Protein AF-A0AAV6IS16-F1 (afdb_monomer)

Organism: NCBI:txid479676

Mean predicted aligned error: 6.43 Å

Radius of gyration: 19.32 Å; Cα contacts (8 Å, |Δi|>4): 464; chains: 1; bounding box: 45×43×54 Å

Foldseek 3Di:
DEPFQPCLVLQADADPLLLVLCVLLQQNQQNLFARFGDLPLLLLLQLLQADLVVRWGQFPLGTDHQDLVLLCQARVGAQAFDAPDDDLDDDPVNLQVLCCQQQVDRDDPVQDDPQWGFLVVLCVRQSNYDDDPDDPSNNRNSSLSSVQSCCCRAQQDAQVSTIGGCSVSVCSPPSNSSSRYNSSVVLRVNVSVQSVVCNPPVDPTTTGHCLSVVVVCCLFQVVLHFAQPDQPDDPLSHHPSSSRHPPTDPPDDPRNNSVSSNVCRRPDDNVRGDPDSDRD

Solvent-accessible surface area (backbone atoms only — not comparable to full-atom values): 15394 Å² total; per-residue (Å²): 83,62,76,67,50,49,52,58,82,77,51,58,82,51,32,73,73,37,44,52,51,38,40,45,31,36,44,42,22,59,73,60,44,48,51,43,82,70,58,56,23,55,50,49,40,51,37,74,28,44,36,70,93,75,67,27,30,64,45,73,77,42,78,47,64,91,46,62,68,52,39,28,49,40,37,35,26,37,54,61,69,42,78,85,73,78,77,81,84,66,56,75,65,60,49,45,51,50,28,40,70,49,50,69,45,71,80,58,71,89,51,40,62,90,67,21,42,29,43,64,59,38,51,78,75,22,54,29,73,80,62,99,81,65,48,73,68,55,50,51,14,33,34,41,37,34,51,48,41,47,37,16,51,42,44,57,16,44,57,79,53,46,44,27,56,53,54,60,54,63,54,42,71,48,38,66,63,28,34,42,30,9,56,23,47,51,25,50,55,42,32,50,54,32,44,41,49,40,54,73,67,70,50,61,54,39,30,26,34,59,65,57,58,48,52,49,46,30,67,32,31,55,92,78,34,81,46,66,65,65,84,72,82,67,58,89,90,50,25,55,40,45,64,51,45,77,68,52,53,76,90,78,69,73,71,79,41,39,67,55,47,42,50,51,51,70,66,50,54,64,90,61,47,49,90,63,90,72,84,128

InterPro domains:
  IPR019557 Aminotransferase-like, plant mobile domain [PF10536] (26-273)
  IPR044824 Protein MAINTENANCE OF MERISTEMS-like [PTHR46033] (12-274)

Structure (mmCIF, N/CA/C/O backbone):
data_AF-A0AAV6IS16-F1
#
_entry.id   AF-A0AAV6IS16-F1
#
loop_
_atom_site.group_PDB
_atom_site.id
_atom_site.type_symbol
_atom_site.label_atom_id
_atom_site.label_alt_id
_atom_site.label_comp_id
_atom_site.label_asym_id
_atom_site.label_entity_id
_atom_site.label_seq_id
_atom_site.pdbx_PDB_ins_code
_atom_site.Cartn_x
_atom_site.Cartn_y
_atom_site.Cartn_z
_atom_site.occupancy
_atom_site.B_iso_or_equiv
_atom_site.auth_seq_id
_atom_site.auth_comp_id
_atom_site.auth_asym_id
_atom_site.auth_atom_id
_atom_site.pdbx_PDB_model_num
ATOM 1 N N . MET A 1 1 ? 15.826 8.084 -3.074 1.00 48.19 1 MET A N 1
ATOM 2 C CA . MET A 1 1 ? 14.715 8.150 -4.039 1.00 48.19 1 MET A CA 1
ATOM 3 C C . MET A 1 1 ? 13.465 7.431 -3.542 1.00 48.19 1 MET A C 1
ATOM 5 O O . MET A 1 1 ? 12.388 7.944 -3.781 1.00 48.19 1 MET A O 1
ATOM 9 N N . CYS A 1 2 ? 13.564 6.351 -2.753 1.00 45.03 2 CYS A N 1
ATOM 10 C CA . CYS A 1 2 ? 12.409 5.784 -2.044 1.00 45.03 2 CYS A CA 1
ATOM 11 C C . CYS A 1 2 ? 12.729 5.610 -0.547 1.00 45.03 2 CYS A C 1
ATOM 13 O O . CYS A 1 2 ? 13.755 5.007 -0.227 1.00 45.03 2 CYS A O 1
ATOM 15 N N . ARG A 1 3 ? 11.906 6.161 0.360 1.00 46.09 3 ARG A N 1
ATOM 16 C CA . ARG A 1 3 ? 12.030 5.939 1.819 1.00 46.09 3 ARG A CA 1
ATOM 17 C C . ARG A 1 3 ? 11.319 4.673 2.296 1.00 46.09 3 ARG A C 1
ATOM 19 O O . ARG A 1 3 ? 11.632 4.206 3.384 1.00 46.09 3 ARG A O 1
ATOM 26 N N . ASN A 1 4 ? 10.394 4.136 1.504 1.00 50.94 4 ASN A N 1
ATOM 27 C CA . ASN A 1 4 ? 9.513 3.057 1.933 1.00 50.94 4 ASN A CA 1
ATOM 28 C C . ASN A 1 4 ? 10.149 1.687 1.808 1.00 50.94 4 ASN A C 1
ATOM 30 O O . ASN A 1 4 ? 9.788 0.916 0.929 1.00 50.94 4 ASN A O 1
ATOM 34 N N . ASP A 1 5 ? 11.029 1.334 2.736 1.00 52.28 5 ASP A N 1
ATOM 35 C CA . ASP A 1 5 ? 11.156 -0.087 3.048 1.00 52.28 5 ASP A CA 1
ATOM 36 C C . ASP A 1 5 ? 9.768 -0.578 3.491 1.00 52.28 5 ASP A C 1
ATOM 38 O O . ASP A 1 5 ? 9.086 0.110 4.255 1.00 52.28 5 ASP A O 1
ATOM 42 N N . ASN A 1 6 ? 9.298 -1.704 2.945 1.00 54.16 6 ASN A N 1
ATOM 43 C CA . ASN A 1 6 ? 7.967 -2.234 3.237 1.00 54.16 6 ASN A CA 1
ATOM 44 C C . ASN A 1 6 ? 7.854 -2.435 4.761 1.00 54.16 6 ASN A C 1
ATOM 46 O O . ASN A 1 6 ? 8.413 -3.385 5.292 1.00 54.16 6 ASN A O 1
ATOM 50 N N . ASN A 1 7 ? 7.205 -1.526 5.502 1.00 56.38 7 ASN A N 1
ATOM 51 C CA . ASN A 1 7 ? 7.320 -1.441 6.970 1.00 56.38 7 ASN A CA 1
ATOM 52 C C . ASN A 1 7 ? 6.620 -2.592 7.724 1.00 56.38 7 ASN A C 1
ATOM 54 O O . ASN A 1 7 ? 6.453 -2.516 8.940 1.00 56.38 7 ASN A O 1
ATOM 58 N N . LEU A 1 8 ? 6.258 -3.679 7.034 1.00 58.91 8 LEU A N 1
ATOM 59 C CA . LEU A 1 8 ? 5.677 -4.894 7.607 1.00 58.91 8 LEU A CA 1
ATOM 60 C C . LEU A 1 8 ? 6.477 -5.435 8.798 1.00 58.91 8 LEU A C 1
ATOM 62 O O . LEU A 1 8 ? 5.874 -5.893 9.756 1.00 58.91 8 LEU A O 1
ATOM 66 N N . ARG A 1 9 ? 7.816 -5.316 8.815 1.00 62.09 9 ARG A N 1
ATOM 67 C CA . ARG A 1 9 ? 8.636 -5.724 9.980 1.00 62.09 9 ARG A CA 1
ATOM 68 C C . ARG A 1 9 ? 8.298 -4.971 11.267 1.00 62.09 9 ARG A C 1
ATOM 70 O O . ARG A 1 9 ? 8.521 -5.500 12.350 1.00 62.09 9 ARG A O 1
ATOM 77 N N . GLN A 1 10 ? 7.820 -3.734 11.154 1.00 66.50 10 GLN A N 1
ATOM 78 C CA . GLN A 1 10 ? 7.456 -2.900 12.300 1.00 66.50 10 GLN A CA 1
ATOM 79 C C . GLN A 1 10 ? 6.016 -3.143 12.756 1.00 66.50 10 GLN A C 1
ATOM 81 O O . GLN A 1 10 ? 5.663 -2.770 13.873 1.00 66.50 10 GLN A O 1
ATOM 86 N N . LEU A 1 11 ? 5.186 -3.740 11.899 1.00 75.12 11 LEU A N 1
ATOM 87 C CA . LEU A 1 11 ? 3.822 -4.115 12.228 1.00 75.12 11 LEU A CA 1
ATOM 88 C C . LEU A 1 11 ? 3.877 -5.505 12.865 1.00 75.12 11 LEU A C 1
ATOM 90 O O . LEU A 1 11 ? 4.158 -6.503 12.205 1.00 75.12 11 LEU A O 1
ATOM 94 N N . GLY A 1 12 ? 3.679 -5.569 14.182 1.00 78.81 12 GLY A N 1
ATOM 95 C CA . GLY A 1 12 ? 3.610 -6.843 14.899 1.00 78.81 12 GLY A CA 1
ATOM 96 C C . GLY A 1 12 ? 2.572 -7.783 14.275 1.00 78.81 12 GLY A C 1
ATOM 97 O O . GLY A 1 12 ? 1.636 -7.337 13.607 1.00 78.81 12 GLY A O 1
ATOM 98 N N . ARG A 1 13 ? 2.727 -9.098 14.479 1.00 87.25 13 ARG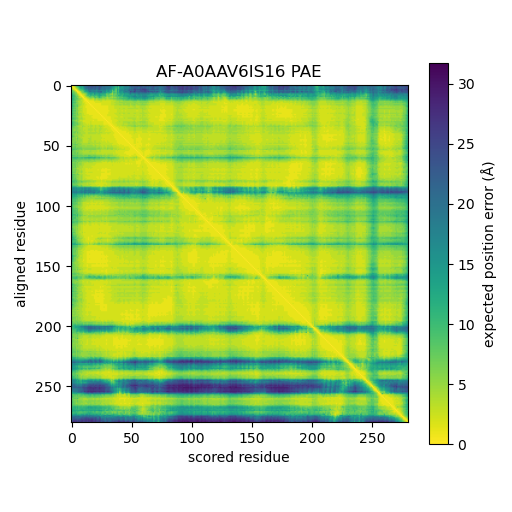 A N 1
ATOM 99 C CA . ARG A 1 13 ? 1.750 -10.074 13.977 1.00 87.25 13 ARG A CA 1
ATOM 100 C C . ARG A 1 13 ? 0.413 -9.894 14.712 1.00 87.25 13 ARG A C 1
ATOM 102 O O . ARG A 1 13 ? 0.406 -10.020 15.938 1.00 87.25 13 ARG A O 1
ATOM 109 N N . PRO A 1 14 ? -0.694 -9.636 13.997 1.00 93.81 14 PRO A N 1
ATOM 110 C CA . PRO A 1 14 ? -1.990 -9.447 14.624 1.00 93.81 14 PRO A CA 1
ATOM 111 C C . PRO A 1 14 ? -2.555 -10.779 15.133 1.00 93.81 14 PRO A C 1
ATOM 113 O O . PRO A 1 14 ? -2.226 -11.858 14.636 1.00 93.81 14 PRO A O 1
ATOM 116 N N . SER A 1 15 ? -3.424 -10.696 16.136 1.00 95.81 15 SER A N 1
ATOM 117 C CA . SER A 1 15 ? -4.166 -11.841 16.669 1.00 95.81 15 SER A CA 1
ATOM 118 C C . SER A 1 15 ? -5.147 -12.419 15.631 1.00 95.81 15 SER A C 1
ATOM 120 O O . SER A 1 15 ? -5.600 -11.680 14.754 1.00 95.81 15 SER A O 1
ATOM 122 N N . PRO A 1 16 ? -5.544 -13.705 15.734 1.00 96.25 16 PRO A N 1
ATOM 123 C CA . PRO A 1 16 ? -6.427 -14.345 14.752 1.00 96.25 16 PRO A CA 1
ATOM 124 C C . PRO A 1 16 ? -7.736 -13.588 14.479 1.00 96.25 16 PRO A C 1
ATOM 126 O O . PRO A 1 16 ? -8.117 -13.430 13.325 1.00 96.25 16 PRO A O 1
ATOM 129 N N . ARG A 1 17 ? -8.380 -13.023 15.511 1.00 96.25 17 ARG A N 1
ATOM 130 C CA . ARG A 1 17 ? -9.604 -12.217 15.332 1.00 96.25 17 ARG A CA 1
ATOM 131 C C . ARG A 1 17 ? -9.365 -10.944 14.523 1.00 96.25 17 ARG A C 1
ATOM 133 O O . ARG A 1 17 ? -10.190 -10.568 13.700 1.00 96.25 17 ARG A O 1
ATOM 140 N N . ILE A 1 18 ? -8.234 -10.275 14.741 1.00 97.56 18 ILE A N 1
ATOM 141 C CA . ILE A 1 18 ? -7.870 -9.086 13.963 1.00 97.56 18 ILE A CA 1
ATOM 142 C C . ILE A 1 18 ? -7.519 -9.488 12.527 1.00 97.56 18 ILE A C 1
ATOM 144 O O . ILE A 1 18 ? -7.907 -8.785 11.599 1.00 97.56 18 ILE A O 1
ATOM 148 N N . VAL A 1 19 ? -6.855 -10.634 12.328 1.00 97.12 19 VAL A N 1
ATOM 149 C CA . VAL A 1 19 ? -6.589 -11.190 10.993 1.00 97.12 19 VAL A CA 1
ATOM 150 C C . VAL A 1 19 ? -7.895 -11.372 10.219 1.00 97.12 19 VAL A C 1
ATOM 152 O O . VAL A 1 19 ? -8.001 -10.849 9.116 1.00 97.12 19 VAL A O 1
ATOM 155 N N . GLU A 1 20 ? -8.908 -12.025 10.790 1.00 97.56 20 GLU A N 1
ATOM 156 C CA . GLU A 1 20 ? -10.211 -12.224 10.129 1.00 97.56 20 GLU A CA 1
ATOM 157 C C . GLU A 1 20 ? -10.832 -10.904 9.646 1.00 97.56 20 GLU A C 1
ATOM 159 O O . GLU A 1 20 ? -11.264 -10.797 8.498 1.00 97.56 20 GLU A O 1
ATOM 164 N N . LEU A 1 21 ? -10.792 -9.863 10.482 1.00 98.44 21 LEU A N 1
ATOM 165 C CA . LEU A 1 21 ? -11.301 -8.533 10.138 1.00 98.44 21 LEU A CA 1
ATOM 166 C C . LEU A 1 21 ? -10.477 -7.839 9.041 1.00 98.44 21 LEU A C 1
ATOM 168 O O . LEU A 1 21 ? -11.033 -7.113 8.217 1.00 98.44 21 LEU A O 1
ATOM 172 N N . ILE A 1 22 ? -9.164 -8.072 8.995 1.00 97.81 22 ILE A N 1
ATOM 173 C CA . ILE A 1 22 ? -8.288 -7.560 7.932 1.00 97.81 22 ILE A CA 1
ATOM 174 C C . ILE A 1 22 ? -8.614 -8.234 6.591 1.00 97.81 22 ILE A C 1
ATOM 176 O O . ILE A 1 22 ? -8.682 -7.551 5.566 1.00 97.81 22 ILE A O 1
ATOM 180 N N . TYR A 1 23 ? -8.864 -9.548 6.586 1.00 97.38 23 TYR A N 1
ATOM 181 C CA . TYR A 1 23 ? -9.329 -10.262 5.391 1.00 97.38 23 TYR A CA 1
ATOM 182 C C . TYR A 1 23 ? -10.699 -9.761 4.939 1.00 97.38 23 TYR A C 1
ATOM 184 O O . TYR A 1 23 ? -10.875 -9.465 3.760 1.00 97.38 23 TYR A O 1
ATOM 192 N N . GLN A 1 24 ? -11.636 -9.592 5.876 1.00 97.94 24 GLN A N 1
ATOM 193 C CA . GLN A 1 24 ? -12.962 -9.040 5.598 1.00 97.94 24 GLN A CA 1
ATOM 194 C C . GLN A 1 24 ? -12.882 -7.655 4.940 1.00 97.94 24 GLN A C 1
ATOM 196 O O . GLN A 1 24 ? -13.663 -7.365 4.041 1.00 97.94 24 GLN A O 1
ATOM 201 N N . ALA A 1 25 ? -11.918 -6.825 5.346 1.00 97.94 25 ALA A N 1
ATOM 202 C CA . ALA A 1 25 ? -11.701 -5.493 4.790 1.00 97.94 25 ALA A CA 1
ATOM 203 C C . ALA A 1 25 ? -10.947 -5.470 3.445 1.00 97.94 25 ALA A C 1
ATOM 205 O O . ALA A 1 25 ? -10.730 -4.389 2.899 1.00 97.94 25 ALA A O 1
ATOM 206 N N . GLY A 1 26 ? -10.543 -6.628 2.907 1.00 96.94 26 GLY A N 1
ATOM 207 C CA . GLY A 1 26 ? -9.839 -6.734 1.624 1.00 96.94 26 GLY A CA 1
ATOM 208 C C . GLY A 1 26 ? -8.318 -6.556 1.706 1.00 96.94 26 GLY A C 1
ATOM 209 O O . GLY A 1 26 ? -7.672 -6.326 0.690 1.00 96.94 26 GLY A O 1
ATOM 210 N N . PHE A 1 27 ? -7.722 -6.661 2.897 1.00 97.12 27 PHE A N 1
ATOM 211 C CA . PHE A 1 27 ? -6.279 -6.465 3.111 1.00 97.12 27 PHE A CA 1
ATOM 212 C C . PHE A 1 27 ? -5.532 -7.763 3.462 1.00 97.12 27 PHE A C 1
ATOM 214 O O . PHE A 1 27 ? -4.358 -7.715 3.829 1.00 97.12 27 PHE A O 1
ATOM 221 N N . GLY A 1 28 ? -6.184 -8.925 3.338 1.00 94.50 28 GLY A N 1
ATOM 222 C CA . GLY A 1 28 ? -5.595 -10.233 3.654 1.00 94.50 28 GLY A CA 1
ATOM 223 C C . GLY A 1 28 ? -4.294 -10.511 2.896 1.00 94.50 28 GLY A C 1
ATOM 224 O O . GLY A 1 28 ? -3.299 -10.891 3.511 1.00 94.50 28 GLY A O 1
ATOM 225 N N . GLY A 1 29 ? -4.255 -10.203 1.595 1.00 93.06 29 GLY A N 1
ATOM 226 C CA . GLY A 1 29 ? -3.049 -10.360 0.777 1.00 93.06 29 GLY A CA 1
ATOM 227 C C . GLY A 1 29 ? -1.849 -9.565 1.302 1.00 93.06 29 GLY A C 1
ATOM 228 O O . GLY A 1 29 ? -0.738 -10.085 1.354 1.00 93.06 29 GLY A O 1
ATOM 229 N N . ILE A 1 30 ? -2.067 -8.350 1.816 1.00 93.44 30 ILE A N 1
ATOM 230 C CA . ILE A 1 30 ? -0.990 -7.522 2.381 1.00 93.44 30 ILE A CA 1
ATOM 231 C C . ILE A 1 30 ? -0.359 -8.171 3.618 1.00 93.44 30 ILE A C 1
ATOM 233 O O . ILE A 1 30 ? 0.848 -8.041 3.813 1.00 93.44 30 ILE A O 1
ATOM 237 N N . LEU A 1 31 ? -1.134 -8.895 4.432 1.00 90.06 31 LEU A N 1
ATOM 238 C CA . LEU A 1 31 ? -0.589 -9.639 5.575 1.00 90.06 31 LEU A CA 1
ATOM 239 C C . LEU A 1 31 ? 0.263 -10.840 5.156 1.00 90.06 31 LEU A C 1
ATOM 241 O O . LEU A 1 31 ? 1.159 -11.239 5.898 1.00 90.06 31 LEU A O 1
ATOM 245 N N . GLU A 1 32 ? -0.034 -11.437 4.003 1.00 88.44 32 GLU A N 1
ATOM 246 C CA . GLU A 1 32 ? 0.727 -12.565 3.462 1.00 88.44 32 GLU A CA 1
ATOM 247 C C . GLU A 1 32 ? 2.011 -12.131 2.747 1.00 88.44 32 GLU A C 1
ATOM 249 O O . GLU A 1 32 ? 2.897 -12.959 2.513 1.00 88.44 32 GLU A O 1
ATOM 254 N N . MET A 1 33 ? 2.133 -10.845 2.401 1.00 87.75 33 MET A N 1
ATOM 255 C CA . MET A 1 33 ? 3.343 -10.327 1.779 1.00 87.75 33 MET A CA 1
ATOM 256 C C . MET A 1 33 ? 4.540 -10.475 2.728 1.00 87.75 33 MET A C 1
ATOM 258 O O . MET A 1 33 ? 4.458 -10.104 3.903 1.00 87.75 33 MET A O 1
ATOM 262 N N . PRO A 1 34 ? 5.690 -10.963 2.239 1.00 83.94 34 PRO A N 1
ATOM 263 C CA . PRO A 1 34 ? 6.895 -10.960 3.034 1.00 83.94 34 PRO A CA 1
ATOM 264 C C . PRO A 1 34 ? 7.424 -9.531 3.152 1.00 83.94 34 PRO A C 1
ATOM 266 O O . PRO A 1 34 ? 7.097 -8.623 2.376 1.00 83.94 34 PRO A O 1
ATOM 269 N N . PHE A 1 35 ? 8.304 -9.337 4.125 1.00 81.88 35 PHE A N 1
ATOM 270 C CA . PHE A 1 35 ? 9.140 -8.153 4.111 1.00 81.88 35 PHE A CA 1
ATOM 271 C C . PHE A 1 35 ? 10.126 -8.267 2.944 1.00 81.88 35 PHE A C 1
ATOM 273 O O . PHE A 1 35 ? 10.843 -9.258 2.844 1.00 81.88 35 PHE A O 1
ATOM 280 N N . ILE A 1 36 ? 10.143 -7.247 2.086 1.00 83.25 36 ILE A N 1
ATOM 281 C CA . ILE A 1 36 ? 11.034 -7.155 0.931 1.00 83.25 36 ILE A CA 1
ATOM 282 C C . ILE A 1 36 ? 11.792 -5.840 1.046 1.00 83.25 36 ILE A C 1
ATOM 284 O O . ILE A 1 36 ? 11.185 -4.764 1.077 1.00 83.25 36 ILE A O 1
ATOM 288 N N . THR A 1 37 ? 13.118 -5.930 1.087 1.00 83.38 37 THR A N 1
ATOM 289 C CA . THR A 1 37 ? 13.982 -4.745 1.089 1.00 83.38 37 THR A CA 1
ATOM 290 C C . THR A 1 37 ? 13.959 -4.078 -0.290 1.00 83.38 37 THR A C 1
ATOM 292 O O . THR A 1 37 ? 14.130 -4.745 -1.314 1.00 83.38 37 THR A O 1
ATOM 295 N N . LEU A 1 38 ? 13.755 -2.757 -0.351 1.00 85.06 38 LEU A N 1
ATOM 296 C CA . LEU A 1 38 ? 13.729 -2.048 -1.630 1.00 85.06 38 LEU A CA 1
ATOM 297 C C . LEU A 1 38 ? 15.141 -1.824 -2.188 1.00 85.06 38 LEU A C 1
ATOM 299 O O . LEU A 1 38 ? 15.956 -1.101 -1.610 1.00 85.06 38 LEU A O 1
ATOM 303 N N . ASP A 1 39 ? 15.401 -2.340 -3.387 1.00 87.12 39 ASP A N 1
ATOM 304 C CA . ASP A 1 39 ? 16.544 -1.954 -4.200 1.00 87.12 39 ASP A CA 1
ATOM 305 C C . ASP A 1 39 ? 16.253 -0.613 -4.882 1.00 87.12 39 ASP A C 1
ATOM 307 O O . ASP A 1 39 ? 15.709 -0.501 -5.986 1.00 87.12 39 ASP A O 1
ATOM 311 N N . ARG A 1 40 ? 16.667 0.451 -4.194 1.00 85.56 40 ARG A N 1
ATOM 312 C CA . ARG A 1 40 ? 16.540 1.828 -4.676 1.00 85.56 40 ARG A CA 1
ATOM 313 C C . ARG A 1 40 ? 17.196 2.039 -6.036 1.00 85.56 40 ARG A C 1
ATOM 315 O O . ARG A 1 40 ? 16.722 2.892 -6.785 1.00 85.56 40 ARG A O 1
ATOM 322 N N . ALA A 1 41 ? 18.276 1.326 -6.349 1.00 87.50 41 ALA A N 1
ATOM 323 C CA . ALA A 1 41 ? 18.958 1.497 -7.621 1.00 87.50 41 ALA A CA 1
ATOM 324 C C . ALA A 1 41 ? 18.147 0.894 -8.771 1.00 87.50 41 ALA A C 1
ATOM 326 O O . ALA A 1 41 ? 18.024 1.526 -9.822 1.00 87.50 41 ALA A O 1
ATOM 327 N N . PHE A 1 42 ? 17.540 -0.271 -8.539 1.00 90.25 42 PHE A N 1
ATOM 328 C CA . PHE A 1 42 ? 16.631 -0.907 -9.489 1.00 90.25 42 PHE A CA 1
ATOM 329 C C . PHE A 1 42 ? 15.391 -0.045 -9.747 1.00 90.25 42 PHE A C 1
ATOM 331 O O . PHE A 1 42 ? 15.080 0.275 -10.893 1.00 90.25 42 PHE A O 1
ATOM 338 N N . ILE A 1 43 ? 14.737 0.420 -8.678 1.00 91.38 43 ILE A N 1
ATOM 339 C CA . ILE A 1 43 ? 13.555 1.289 -8.771 1.00 91.38 43 ILE A CA 1
ATOM 340 C C . ILE A 1 43 ? 13.880 2.587 -9.516 1.00 91.38 43 ILE A C 1
ATOM 342 O O . ILE A 1 43 ? 13.126 2.994 -10.395 1.00 91.38 43 ILE A O 1
ATOM 346 N N . THR A 1 44 ? 15.015 3.223 -9.206 1.00 90.75 44 THR A N 1
ATOM 347 C CA . THR A 1 44 ? 15.443 4.450 -9.898 1.00 90.75 44 THR A CA 1
ATOM 348 C C . THR A 1 44 ? 15.621 4.201 -11.396 1.00 90.75 44 THR A C 1
ATOM 350 O O . THR A 1 44 ? 15.129 4.980 -12.207 1.00 90.75 44 THR A O 1
ATOM 353 N N . ALA A 1 45 ? 16.259 3.089 -11.775 1.00 92.25 45 ALA A N 1
ATOM 354 C CA . ALA A 1 45 ? 16.426 2.734 -13.179 1.00 92.25 45 ALA A CA 1
ATOM 355 C C . ALA A 1 45 ? 15.075 2.528 -13.893 1.00 92.25 45 ALA A C 1
ATOM 357 O O . ALA A 1 45 ? 14.941 2.925 -15.050 1.00 92.25 45 ALA A O 1
ATOM 358 N N . LEU A 1 46 ? 14.062 1.955 -13.233 1.00 93.88 46 LEU A N 1
ATOM 359 C CA . LEU A 1 46 ? 12.714 1.843 -13.803 1.00 93.88 46 LEU A CA 1
ATOM 360 C C . LEU A 1 46 ? 12.029 3.212 -13.944 1.00 93.88 46 LEU A C 1
ATOM 362 O O . LEU A 1 46 ? 11.476 3.501 -15.001 1.00 93.88 46 LEU A O 1
ATOM 366 N N . ILE A 1 47 ? 12.110 4.080 -12.930 1.00 93.31 47 ILE A N 1
ATOM 367 C CA . ILE A 1 47 ? 11.500 5.424 -12.962 1.00 93.31 47 ILE A CA 1
ATOM 368 C C . ILE A 1 47 ? 12.040 6.263 -14.127 1.00 93.31 47 ILE A C 1
ATOM 370 O O . ILE A 1 47 ? 11.276 6.954 -14.789 1.00 93.31 47 ILE A O 1
ATOM 374 N N . GLU A 1 48 ? 13.334 6.174 -14.439 1.00 92.94 48 GLU A N 1
ATOM 375 C CA . GLU A 1 48 ? 13.946 6.899 -15.570 1.00 92.94 48 GLU A CA 1
ATOM 376 C C . GLU A 1 48 ? 13.372 6.507 -16.942 1.00 92.94 48 GLU A C 1
ATOM 378 O O . GLU A 1 48 ? 13.456 7.263 -17.918 1.00 92.94 48 GLU A O 1
ATOM 383 N N . ARG A 1 49 ? 12.778 5.315 -17.021 1.00 93.75 49 ARG A N 1
ATOM 384 C CA . ARG A 1 49 ? 12.130 4.780 -18.222 1.00 93.75 49 ARG A CA 1
ATOM 385 C C . ARG A 1 49 ? 10.640 5.080 -18.261 1.00 93.75 49 ARG A C 1
ATOM 387 O O . ARG A 1 49 ? 10.025 4.856 -19.295 1.00 93.75 49 ARG A O 1
ATOM 394 N N . TRP A 1 50 ? 10.057 5.589 -17.180 1.00 95.75 50 TRP A N 1
ATOM 395 C CA . TRP A 1 50 ? 8.654 5.979 -17.155 1.00 95.75 50 TRP A CA 1
ATOM 396 C C . TRP A 1 50 ? 8.391 7.165 -18.092 1.00 95.75 50 TRP A C 1
ATOM 398 O O . TRP A 1 50 ? 9.208 8.089 -18.196 1.00 95.75 50 TRP A O 1
ATOM 408 N N . ARG A 1 51 ? 7.251 7.129 -18.782 1.00 95.25 51 ARG A N 1
ATOM 409 C CA . ARG A 1 51 ? 6.731 8.221 -19.607 1.00 95.25 51 ARG A CA 1
ATOM 410 C C . ARG A 1 51 ? 5.327 8.601 -19.146 1.00 95.25 51 ARG A C 1
ATOM 412 O O . ARG A 1 51 ? 4.392 7.836 -19.399 1.00 95.25 51 ARG A O 1
ATOM 419 N N . PRO A 1 52 ? 5.166 9.769 -18.499 1.00 94.31 52 PRO A N 1
ATOM 420 C CA . PRO A 1 52 ? 3.862 10.251 -18.043 1.00 94.31 52 PRO A CA 1
ATOM 421 C C . PRO A 1 52 ? 2.833 10.395 -19.169 1.00 94.31 52 PRO A C 1
ATOM 423 O O . PRO A 1 52 ? 1.638 10.284 -18.935 1.00 94.31 52 PRO A O 1
ATOM 426 N N . GLU A 1 53 ? 3.274 10.607 -20.412 1.00 93.94 53 GLU A N 1
ATOM 427 C CA . GLU A 1 53 ? 2.384 10.807 -21.559 1.00 93.94 53 GLU A CA 1
ATOM 428 C C . GLU A 1 53 ? 1.579 9.549 -21.913 1.00 93.94 53 GLU A C 1
ATOM 430 O O . GLU A 1 53 ? 0.472 9.651 -22.439 1.00 93.94 53 GLU A O 1
ATOM 435 N N . THR A 1 54 ? 2.134 8.367 -21.637 1.00 93.56 54 THR A N 1
ATOM 436 C CA . THR A 1 54 ? 1.505 7.069 -21.940 1.00 93.56 54 THR A CA 1
ATOM 437 C C . THR A 1 54 ? 1.219 6.239 -20.690 1.00 93.56 54 THR A C 1
ATOM 439 O O . THR A 1 54 ? 0.532 5.227 -20.785 1.00 93.56 54 THR A O 1
ATOM 442 N N . HIS A 1 55 ? 1.726 6.652 -19.523 1.00 95.31 55 HIS A N 1
ATOM 443 C CA . HIS A 1 55 ? 1.775 5.855 -18.294 1.00 95.31 55 HIS A CA 1
ATOM 444 C C . HIS A 1 55 ? 2.386 4.461 -18.518 1.00 95.31 55 HIS A C 1
ATOM 446 O O . HIS A 1 55 ? 1.881 3.435 -18.041 1.00 95.31 55 HIS A O 1
ATOM 452 N N . THR A 1 56 ? 3.486 4.424 -19.274 1.00 96.00 56 THR A N 1
ATOM 453 C CA . THR A 1 56 ? 4.248 3.202 -19.541 1.00 96.00 56 THR A CA 1
ATOM 454 C C . THR A 1 56 ? 5.743 3.398 -19.311 1.00 96.00 56 THR A C 1
ATOM 456 O O . THR A 1 56 ? 6.279 4.507 -19.352 1.00 96.00 56 THR A O 1
ATOM 459 N N . PHE A 1 57 ? 6.436 2.289 -19.072 1.00 95.44 57 PHE A N 1
ATOM 460 C CA . PHE A 1 57 ? 7.885 2.197 -19.139 1.00 95.44 57 PHE A CA 1
ATOM 461 C C . PHE A 1 57 ? 8.317 1.996 -20.588 1.00 95.44 57 PHE A C 1
ATOM 463 O O . PHE A 1 57 ? 7.922 1.028 -21.237 1.00 95.44 57 PHE A O 1
ATOM 470 N N . HIS A 1 58 ? 9.175 2.887 -21.069 1.00 94.06 58 HIS A N 1
ATOM 471 C CA . HIS A 1 58 ? 9.819 2.811 -22.373 1.00 94.06 58 HIS A CA 1
ATOM 472 C C . HIS A 1 58 ? 11.072 1.948 -22.266 1.00 94.06 58 HIS A C 1
ATOM 474 O O . HIS A 1 58 ? 12.102 2.377 -21.740 1.00 94.06 58 HIS A O 1
ATOM 480 N N . LEU A 1 59 ? 10.967 0.709 -22.741 1.00 91.38 59 LEU A N 1
ATOM 481 C CA . LEU A 1 59 ? 12.030 -0.292 -22.695 1.00 91.38 59 LEU A CA 1
ATOM 482 C C . LEU A 1 59 ? 12.451 -0.682 -24.109 1.00 91.38 59 LEU A C 1
ATOM 484 O O . LEU A 1 59 ? 11.715 -0.495 -25.076 1.00 91.38 59 LEU A O 1
ATOM 488 N N . ARG A 1 60 ? 13.626 -1.302 -24.237 1.00 88.62 60 ARG A N 1
ATOM 489 C CA . ARG A 1 60 ? 14.101 -1.811 -25.531 1.00 88.62 60 ARG A CA 1
ATOM 490 C C . ARG A 1 60 ? 13.196 -2.898 -26.118 1.00 88.62 60 ARG A C 1
ATOM 492 O O . ARG A 1 60 ? 13.101 -3.022 -27.335 1.00 88.62 60 ARG A O 1
ATOM 499 N N . SER A 1 61 ? 12.537 -3.670 -25.259 1.00 86.75 61 SER A N 1
ATOM 500 C CA . SER A 1 61 ? 11.567 -4.705 -25.631 1.00 86.75 61 SER A CA 1
ATOM 501 C C . SER A 1 61 ? 10.183 -4.155 -26.010 1.00 86.75 61 SER A C 1
ATOM 503 O O . SER A 1 61 ? 9.338 -4.928 -26.456 1.00 86.75 61 SER A O 1
ATOM 505 N N . GLY A 1 62 ? 9.955 -2.844 -25.870 1.00 90.19 62 GLY A N 1
ATOM 506 C CA . GLY A 1 62 ? 8.678 -2.176 -26.117 1.00 90.19 62 GLY A CA 1
ATOM 507 C C . GLY A 1 62 ? 8.150 -1.440 -24.885 1.00 90.19 62 GLY A C 1
ATOM 508 O O . GLY A 1 62 ? 8.815 -1.356 -23.851 1.00 90.19 62 GLY A O 1
ATOM 509 N N . GLU A 1 63 ? 6.942 -0.896 -24.998 1.00 91.94 63 GLU A N 1
ATOM 510 C CA . GLU A 1 63 ? 6.244 -0.286 -23.865 1.00 91.94 63 GLU A CA 1
ATOM 511 C C . GLU A 1 63 ? 5.631 -1.362 -22.961 1.00 91.94 63 GLU A C 1
ATOM 513 O O . GLU A 1 63 ? 5.085 -2.364 -23.426 1.00 91.94 63 GLU A O 1
ATOM 518 N N . SER A 1 64 ? 5.713 -1.157 -21.649 1.00 93.62 64 SER A N 1
ATOM 519 C CA . SER A 1 64 ? 5.084 -2.034 -20.658 1.00 93.62 64 SER A CA 1
ATOM 520 C C . SER A 1 64 ? 4.675 -1.226 -19.437 1.00 93.62 64 SER A C 1
ATOM 522 O O . SER A 1 64 ? 5.297 -0.216 -19.135 1.00 93.62 64 SER A O 1
ATOM 524 N N . THR A 1 65 ? 3.671 -1.671 -18.687 1.00 95.50 65 THR A N 1
ATOM 525 C CA . THR A 1 65 ? 3.273 -1.009 -17.437 1.00 95.50 65 THR A CA 1
ATOM 526 C C . THR A 1 65 ? 2.809 -2.017 -16.388 1.00 95.50 65 THR A C 1
ATOM 528 O O . THR A 1 65 ? 2.596 -3.185 -16.714 1.00 95.50 65 THR A O 1
ATOM 531 N N . VAL A 1 66 ? 2.690 -1.573 -15.134 1.00 96.81 66 VAL A N 1
ATOM 532 C CA . VAL A 1 66 ? 2.061 -2.352 -14.055 1.00 96.81 66 VAL A CA 1
ATOM 533 C C . VAL A 1 66 ? 0.552 -2.283 -14.252 1.00 96.81 66 VAL A C 1
ATOM 535 O O . VAL A 1 66 ? 0.007 -1.189 -14.346 1.00 96.81 66 VAL A O 1
ATOM 538 N N . THR A 1 67 ? -0.134 -3.415 -14.311 1.00 96.50 67 THR A N 1
ATOM 539 C CA . THR A 1 67 ? -1.585 -3.487 -14.537 1.00 96.50 67 THR A CA 1
ATOM 540 C C . THR A 1 67 ? -2.357 -3.763 -13.245 1.00 96.50 67 THR A C 1
ATOM 542 O O . THR A 1 67 ? -1.773 -4.106 -12.217 1.00 96.50 67 THR A O 1
ATOM 545 N N . LEU A 1 68 ? -3.692 -3.659 -13.283 1.00 97.06 68 LEU A N 1
ATOM 546 C CA . LEU A 1 68 ? -4.538 -4.107 -12.168 1.00 97.06 68 LEU A CA 1
ATOM 547 C C . LEU A 1 68 ? -4.344 -5.600 -11.882 1.00 97.06 68 LEU A C 1
ATOM 549 O O . LEU A 1 68 ? -4.226 -5.995 -10.729 1.00 97.06 68 LEU A O 1
ATOM 553 N N . GLN A 1 69 ? -4.211 -6.420 -12.923 1.00 95.81 69 GLN A N 1
ATOM 554 C CA . GLN A 1 69 ? -3.921 -7.840 -12.760 1.00 95.81 69 GLN A CA 1
ATOM 555 C C . GLN A 1 69 ? -2.599 -8.073 -12.012 1.00 95.81 69 GLN A C 1
ATOM 557 O O . GLN A 1 69 ? -2.540 -8.920 -11.125 1.00 95.81 69 GLN A O 1
ATOM 562 N N . ASP A 1 70 ? -1.555 -7.295 -12.315 1.00 96.00 70 ASP A N 1
ATOM 563 C CA . ASP A 1 70 ? -0.293 -7.374 -11.573 1.00 96.00 70 ASP A CA 1
ATOM 564 C C . ASP A 1 70 ? -0.487 -7.001 -10.098 1.00 96.00 70 ASP A C 1
ATOM 566 O O . ASP A 1 70 ? 0.067 -7.665 -9.227 1.00 96.00 70 ASP A O 1
ATOM 570 N N . VAL A 1 71 ? -1.293 -5.974 -9.799 1.00 97.00 71 VAL A N 1
ATOM 571 C CA . VAL A 1 71 ? -1.592 -5.561 -8.417 1.00 97.00 71 VAL A CA 1
ATOM 572 C C . VAL A 1 71 ? -2.253 -6.700 -7.648 1.00 97.00 71 VAL A C 1
ATOM 574 O O . VAL A 1 71 ? -1.770 -7.064 -6.574 1.00 97.00 71 VAL A O 1
ATOM 577 N N . GLU A 1 72 ? -3.316 -7.283 -8.200 1.00 95.75 72 GLU A N 1
ATOM 578 C CA . GLU A 1 72 ? -4.053 -8.379 -7.570 1.00 95.75 72 GLU A CA 1
ATOM 579 C C . GLU A 1 72 ? -3.148 -9.595 -7.346 1.00 95.75 72 GLU A C 1
ATOM 581 O O . GLU A 1 72 ? -3.035 -10.086 -6.226 1.00 95.75 72 GLU A O 1
ATOM 586 N N . ILE A 1 73 ? -2.417 -10.033 -8.373 1.00 93.94 73 ILE A N 1
ATOM 587 C CA . ILE A 1 73 ? -1.555 -11.216 -8.278 1.00 93.94 73 ILE A CA 1
ATOM 588 C C . ILE A 1 73 ? -0.388 -10.986 -7.309 1.00 93.94 73 ILE A C 1
ATOM 590 O O . ILE A 1 73 ? -0.043 -11.875 -6.532 1.00 93.94 73 ILE A O 1
ATOM 594 N N . ILE A 1 74 ? 0.264 -9.821 -7.353 1.00 95.00 74 ILE A N 1
ATOM 595 C CA . ILE A 1 74 ? 1.477 -9.556 -6.566 1.00 95.00 74 ILE A CA 1
ATOM 596 C C . ILE A 1 74 ? 1.159 -9.300 -5.097 1.00 95.00 74 ILE A C 1
ATOM 598 O O . ILE A 1 74 ? 1.925 -9.741 -4.234 1.00 95.00 74 ILE A O 1
ATOM 602 N N . THR A 1 75 ? 0.065 -8.595 -4.812 1.00 95.19 75 THR A N 1
ATOM 603 C CA . THR A 1 75 ? -0.243 -8.082 -3.465 1.00 95.19 75 THR A CA 1
ATOM 604 C C . THR A 1 75 ? -1.454 -8.745 -2.817 1.00 95.19 75 THR A C 1
ATOM 606 O O . THR A 1 75 ? -1.601 -8.662 -1.602 1.00 95.19 75 THR A O 1
ATOM 609 N N . GLY A 1 76 ? -2.321 -9.392 -3.599 1.00 95.31 76 GLY A N 1
ATOM 610 C CA . GLY A 1 76 ? -3.614 -9.908 -3.145 1.00 95.31 76 GLY A CA 1
ATOM 611 C C . GLY A 1 76 ? -4.636 -8.818 -2.806 1.00 95.31 76 GLY A C 1
ATOM 612 O O . GLY A 1 76 ? -5.605 -9.102 -2.106 1.00 95.31 76 GLY A O 1
ATOM 613 N N . LEU A 1 77 ? -4.420 -7.568 -3.238 1.00 96.94 77 LEU A N 1
ATOM 614 C CA . LEU A 1 77 ? -5.408 -6.501 -3.078 1.00 96.94 77 LEU A CA 1
ATOM 615 C C . LEU A 1 77 ? -6.558 -6.660 -4.083 1.00 96.94 77 LEU A C 1
ATOM 617 O O . LEU A 1 77 ? -6.293 -6.901 -5.261 1.00 96.94 77 LEU A O 1
ATOM 621 N N . PRO A 1 78 ? -7.814 -6.421 -3.666 1.00 96.75 78 PRO A N 1
ATOM 622 C CA . PRO A 1 78 ? -8.962 -6.454 -4.563 1.00 96.75 78 PRO A CA 1
ATOM 623 C C . PRO A 1 78 ? -8.893 -5.306 -5.576 1.00 96.75 78 PRO A C 1
ATOM 625 O O . PRO A 1 78 ? -8.720 -4.139 -5.206 1.00 96.75 78 PRO A O 1
ATOM 628 N N . VAL A 1 79 ? -9.038 -5.636 -6.858 1.00 97.12 79 VAL A N 1
ATOM 629 C CA . VAL A 1 79 ? -9.031 -4.670 -7.975 1.00 97.12 79 VAL A CA 1
ATOM 630 C C . VAL A 1 79 ? -10.409 -4.435 -8.582 1.00 97.12 79 VAL A C 1
ATOM 632 O O . VAL A 1 79 ? -10.610 -3.443 -9.279 1.00 97.12 79 VAL A O 1
ATOM 635 N N . ASP A 1 80 ? -11.359 -5.309 -8.266 1.00 95.44 80 ASP A N 1
ATOM 636 C CA . ASP A 1 80 ? -12.766 -5.134 -8.586 1.00 95.44 80 ASP A CA 1
ATOM 637 C C . ASP A 1 80 ? -13.507 -4.443 -7.438 1.00 95.44 80 ASP A C 1
ATOM 639 O O . ASP A 1 80 ? -13.108 -4.491 -6.273 1.00 95.44 80 ASP A O 1
ATOM 643 N N . GLY A 1 81 ? -14.630 -3.807 -7.771 1.00 95.56 81 GLY A N 1
ATOM 644 C CA . GLY A 1 81 ? -15.548 -3.234 -6.794 1.00 95.56 81 GLY A CA 1
ATOM 645 C C . GLY A 1 81 ? -15.632 -1.713 -6.835 1.00 95.56 81 GLY A C 1
ATOM 646 O O . GLY A 1 81 ? -15.428 -1.067 -7.864 1.00 95.56 81 GLY A O 1
ATOM 647 N N . ARG A 1 82 ? -16.030 -1.125 -5.707 1.00 96.81 82 ARG A N 1
ATOM 648 C CA . ARG A 1 82 ? -16.338 0.305 -5.606 1.00 96.81 82 ARG A CA 1
ATOM 649 C C . ARG A 1 82 ? -15.056 1.142 -5.667 1.00 96.81 82 ARG A C 1
ATOM 651 O O . ARG A 1 82 ? -14.050 0.753 -5.072 1.00 96.81 82 ARG A O 1
ATOM 658 N N . PRO A 1 83 ? -15.077 2.321 -6.308 1.00 95.31 83 PRO A N 1
ATOM 659 C CA . PRO A 1 83 ? -13.931 3.215 -6.270 1.00 95.31 83 PRO A CA 1
ATOM 660 C C . PRO A 1 83 ? -13.695 3.716 -4.837 1.00 95.31 83 PRO A C 1
ATOM 662 O O . PRO A 1 83 ? -14.638 3.998 -4.094 1.00 95.31 83 PRO A O 1
ATOM 665 N N . VAL A 1 84 ? -12.423 3.840 -4.451 1.00 94.81 84 VAL A N 1
ATOM 666 C CA . VAL A 1 84 ? -12.010 4.395 -3.153 1.00 94.81 84 VAL A CA 1
ATOM 667 C C . VAL A 1 84 ? -12.148 5.917 -3.213 1.00 94.81 84 VAL A C 1
ATOM 669 O O . VAL A 1 84 ? -11.195 6.646 -3.477 1.00 94.81 84 VAL A O 1
ATOM 672 N N . THR A 1 85 ? -13.367 6.404 -3.005 1.00 88.12 85 THR A N 1
ATOM 673 C CA . THR A 1 85 ? -13.718 7.830 -3.071 1.00 88.12 85 THR A CA 1
ATOM 674 C C . THR A 1 85 ? -14.519 8.250 -1.864 1.00 88.12 85 THR A C 1
ATOM 676 O O . THR A 1 85 ? -15.333 7.479 -1.355 1.00 88.12 85 THR A O 1
ATOM 679 N N . GLY A 1 86 ? -14.341 9.493 -1.441 1.00 73.44 86 GLY A N 1
ATOM 680 C CA . GLY A 1 86 ? -15.143 10.039 -0.371 1.00 73.44 86 GLY A CA 1
ATOM 681 C C . GLY A 1 86 ? -14.643 11.393 0.085 1.00 73.44 86 GLY A C 1
ATOM 682 O O . GLY A 1 86 ? -13.750 11.989 -0.518 1.00 73.44 86 GLY A O 1
ATOM 683 N N . ASP A 1 87 ? -15.331 11.919 1.089 1.00 70.94 87 ASP A N 1
ATOM 684 C CA . ASP A 1 87 ? -15.266 13.337 1.392 1.00 70.94 87 ASP A CA 1
ATOM 685 C C . ASP A 1 87 ? -14.054 13.659 2.268 1.00 70.94 87 ASP A C 1
ATOM 687 O O . ASP A 1 87 ? -13.991 13.279 3.437 1.00 70.94 87 ASP A O 1
ATOM 691 N N . SER A 1 88 ? -13.088 14.379 1.700 1.00 66.31 88 SER A N 1
ATOM 692 C CA . SER A 1 88 ? -11.928 14.891 2.428 1.00 66.31 88 SER A CA 1
ATOM 693 C C . SER A 1 88 ? -12.232 16.173 3.214 1.00 66.31 88 SER A C 1
ATOM 695 O O . SER A 1 88 ? -11.348 16.686 3.901 1.00 66.31 88 SER A O 1
ATOM 697 N N . ARG A 1 89 ? -13.455 16.719 3.119 1.00 66.31 89 ARG A N 1
ATOM 698 C CA . ARG A 1 89 ? -13.894 17.898 3.877 1.00 66.31 89 ARG A CA 1
ATOM 699 C C . ARG A 1 89 ? -14.300 17.468 5.284 1.00 66.31 89 ARG A C 1
ATOM 701 O O . ARG A 1 89 ? -15.449 17.128 5.560 1.00 66.31 89 ARG A O 1
ATOM 708 N N . PHE A 1 90 ? -13.323 17.483 6.177 1.00 71.00 90 PHE A N 1
ATOM 709 C CA . PHE A 1 90 ? -13.540 17.366 7.611 1.00 71.00 90 PHE A CA 1
ATOM 710 C C . PHE A 1 90 ? -13.506 18.764 8.221 1.00 71.00 90 PHE A C 1
ATOM 712 O O . PHE A 1 90 ? -12.640 19.571 7.885 1.00 71.00 90 PHE A O 1
ATOM 719 N N . ASP A 1 91 ? -14.424 19.052 9.132 1.00 79.75 91 ASP A N 1
ATOM 720 C CA . ASP A 1 91 ? -14.179 20.076 10.139 1.00 79.75 91 ASP A CA 1
ATOM 721 C C . ASP A 1 91 ? -13.509 19.429 11.364 1.00 79.75 91 ASP A C 1
ATOM 723 O O . ASP A 1 91 ? -13.216 18.226 11.398 1.00 79.75 91 ASP A O 1
ATOM 727 N N . LYS A 1 92 ? -13.179 20.252 12.361 1.00 81.94 92 LYS A N 1
ATOM 728 C CA . LYS A 1 92 ? -12.503 19.775 13.572 1.00 81.94 92 LYS A CA 1
ATOM 729 C C . LYS A 1 92 ? -13.396 18.860 14.413 1.00 81.94 92 LYS A C 1
ATOM 731 O O . LYS A 1 92 ? -12.873 17.925 15.015 1.00 81.94 92 LYS A O 1
ATOM 736 N N . ASP A 1 93 ? -14.704 19.094 14.418 1.00 85.38 93 ASP A N 1
ATOM 737 C CA . ASP A 1 93 ? -15.649 18.357 15.257 1.00 85.38 93 ASP A CA 1
ATOM 738 C C . ASP A 1 93 ? -15.881 16.951 14.698 1.00 85.38 93 ASP A C 1
ATOM 740 O O . ASP A 1 93 ? -15.726 15.958 15.406 1.00 85.38 93 ASP A O 1
ATOM 744 N N . LYS A 1 94 ? -16.111 16.844 13.386 1.00 84.75 94 LYS A N 1
ATOM 745 C CA . LYS A 1 94 ? -16.246 15.568 12.677 1.00 84.75 94 LYS A CA 1
ATOM 746 C C . LYS A 1 94 ? -14.968 14.735 12.738 1.00 84.75 94 LYS A C 1
ATOM 748 O O . LYS A 1 94 ? -15.030 13.512 12.822 1.00 84.75 94 LYS A O 1
ATOM 753 N N . LYS A 1 95 ? -13.799 15.384 12.701 1.00 87.00 95 LYS A N 1
ATOM 754 C CA . LYS A 1 95 ? -12.506 14.711 12.889 1.00 87.00 95 LYS A CA 1
ATOM 755 C C . LYS A 1 95 ? -12.449 14.007 14.247 1.00 87.00 95 LYS A C 1
ATOM 757 O O . LYS A 1 95 ? -12.055 12.844 14.303 1.00 87.00 95 LYS A O 1
ATOM 762 N N . LYS A 1 96 ? -12.810 14.719 15.316 1.00 90.19 96 LYS A N 1
ATOM 763 C CA . LYS A 1 96 ? -12.786 14.187 16.678 1.00 90.19 96 LYS A CA 1
ATOM 764 C C . LYS A 1 96 ? -13.782 13.037 16.842 1.00 90.19 96 LYS A C 1
ATOM 766 O O . LYS A 1 96 ? -13.382 11.962 17.278 1.00 90.19 96 LYS A O 1
ATOM 771 N N . ASP A 1 97 ? -15.022 13.232 16.391 1.00 91.31 97 ASP A N 1
ATOM 772 C CA . ASP A 1 97 ? -16.076 12.207 16.420 1.00 91.31 97 ASP A CA 1
ATOM 773 C C . ASP A 1 97 ? -15.629 10.898 15.750 1.00 91.31 97 ASP A C 1
ATOM 775 O O . ASP A 1 97 ? -15.733 9.820 16.332 1.00 91.31 97 ASP A O 1
ATOM 779 N N . ILE A 1 98 ? -15.051 10.986 14.549 1.00 92.50 98 ILE A N 1
ATOM 780 C CA . ILE A 1 98 ? -14.586 9.809 13.806 1.00 92.50 98 ILE A CA 1
ATOM 781 C C . ILE A 1 98 ? -13.475 9.070 14.556 1.00 92.50 98 ILE A C 1
ATOM 783 O O . ILE A 1 98 ? -13.498 7.840 14.611 1.00 92.50 98 ILE A O 1
ATOM 787 N N . CYS A 1 99 ? -12.519 9.787 15.146 1.00 95.44 99 CYS A N 1
ATOM 788 C CA . CYS A 1 99 ? -11.454 9.175 15.935 1.00 95.44 99 CYS A CA 1
ATOM 789 C C . CYS A 1 99 ? -12.007 8.483 17.194 1.00 95.44 99 CYS A C 1
ATOM 791 O O . CYS A 1 99 ? -11.754 7.297 17.411 1.00 95.44 99 CYS A O 1
ATOM 793 N N . GLU A 1 100 ? -12.831 9.166 17.987 1.00 95.19 100 GLU A N 1
ATOM 794 C CA . GLU A 1 100 ? -13.410 8.601 19.213 1.00 95.19 100 GLU A CA 1
ATOM 795 C C . GLU A 1 100 ? -14.322 7.402 18.916 1.00 95.19 100 GLU A C 1
ATOM 797 O O . GLU A 1 100 ? -14.266 6.365 19.583 1.00 95.19 100 GLU A O 1
ATOM 802 N N . ARG A 1 101 ? -15.134 7.486 17.862 1.00 95.94 101 ARG A N 1
ATOM 803 C CA . ARG A 1 101 ? -16.040 6.405 17.477 1.00 95.94 101 ARG A CA 1
ATOM 804 C C . ARG A 1 101 ? -15.280 5.205 16.915 1.00 95.94 101 ARG A C 1
ATOM 806 O O . ARG A 1 101 ? -15.460 4.088 17.408 1.00 95.94 101 ARG A O 1
ATOM 813 N N . LEU A 1 102 ? -14.415 5.426 15.921 1.00 97.25 102 LEU A N 1
ATOM 814 C CA . LEU A 1 102 ? -13.803 4.353 15.127 1.00 97.25 102 LEU A CA 1
ATOM 815 C C . LEU A 1 102 ? -12.474 3.835 15.667 1.00 97.25 102 LEU A C 1
ATOM 817 O O . LEU A 1 102 ? -12.161 2.674 15.414 1.00 97.25 102 LEU A O 1
ATOM 821 N N . LEU A 1 103 ? -11.723 4.642 16.416 1.00 97.31 103 LEU A N 1
ATOM 822 C CA . LEU A 1 103 ? -10.479 4.231 17.076 1.00 97.31 103 LEU A CA 1
ATOM 823 C C . LEU A 1 103 ? -10.627 4.112 18.597 1.00 97.31 103 LEU A C 1
ATOM 825 O O . LEU A 1 103 ? -9.827 3.427 19.225 1.00 97.31 103 LEU A O 1
ATOM 829 N N . GLY A 1 104 ? -11.638 4.746 19.201 1.00 96.81 104 GLY A N 1
ATOM 830 C CA . GLY A 1 104 ? -11.778 4.796 20.662 1.00 96.81 104 GLY A CA 1
ATOM 831 C C . GLY A 1 104 ? -10.825 5.780 21.341 1.00 96.81 104 GLY A C 1
ATOM 832 O O . GLY A 1 104 ? -10.804 5.846 22.565 1.00 96.81 104 GLY A O 1
ATOM 833 N N . LEU A 1 105 ? -10.040 6.526 20.561 1.00 95.44 105 LEU A N 1
ATOM 834 C CA . LEU A 1 105 ? -9.004 7.440 21.026 1.00 95.44 105 LEU A CA 1
ATOM 835 C C . LEU A 1 105 ? -9.074 8.735 20.218 1.00 95.44 105 LEU A C 1
ATOM 837 O O . LEU A 1 105 ? -9.255 8.682 19.003 1.00 95.44 105 LEU A O 1
ATOM 841 N N . ASP A 1 106 ? -8.865 9.872 20.877 1.00 93.56 106 ASP A N 1
ATOM 842 C CA . ASP A 1 106 ? -8.659 11.172 20.231 1.00 93.56 106 ASP A CA 1
ATOM 843 C C . ASP A 1 106 ? -7.144 11.447 20.133 1.00 93.56 106 ASP A C 1
ATOM 845 O O . ASP A 1 106 ? -6.495 11.651 21.167 1.00 93.56 106 ASP A O 1
ATOM 849 N N . PRO A 1 107 ? -6.528 11.389 18.933 1.00 93.19 107 PRO A N 1
ATOM 850 C CA . PRO A 1 107 ? -5.094 11.591 18.790 1.00 93.19 107 PRO A CA 1
ATOM 851 C C . PRO A 1 107 ? -4.680 13.010 19.222 1.00 93.19 107 PRO A C 1
ATOM 853 O O . PRO A 1 107 ? -5.249 13.989 18.725 1.00 93.19 107 PRO A O 1
ATOM 856 N N . PRO A 1 108 ? -3.640 13.159 20.066 1.00 93.38 108 PRO A N 1
ATOM 857 C CA . PRO A 1 108 ? -3.129 14.469 20.463 1.00 93.38 108 PRO A CA 1
ATOM 858 C C . PRO A 1 108 ? -2.747 15.347 19.265 1.00 93.38 108 PRO A C 1
ATOM 860 O O . PRO A 1 108 ? -2.263 14.857 18.247 1.00 93.38 108 PRO A O 1
ATOM 863 N N . GLY A 1 109 ? -2.878 16.669 19.396 1.00 92.12 109 GLY A N 1
ATOM 864 C CA . GLY A 1 109 ? -2.565 17.604 18.305 1.00 92.12 109 GLY A CA 1
ATOM 865 C C . GLY A 1 109 ? -1.142 17.468 17.742 1.00 92.12 109 GLY A C 1
ATOM 866 O O . GLY A 1 109 ? -0.943 17.663 16.549 1.00 92.12 109 GLY A O 1
ATOM 867 N N . GLU A 1 110 ? -0.175 17.070 18.573 1.00 94.56 110 GLU A N 1
ATOM 868 C CA . GLU A 1 110 ? 1.240 16.891 18.208 1.00 94.56 110 GLU A CA 1
ATOM 869 C C . GLU A 1 110 ? 1.492 15.725 17.243 1.00 94.56 110 GLU A C 1
ATOM 871 O O . GLU A 1 110 ? 2.456 15.747 16.481 1.00 94.56 110 GLU A O 1
ATOM 876 N N . VAL A 1 111 ? 0.625 14.708 17.254 1.00 94.62 111 VAL A N 1
ATOM 877 C CA . VAL A 1 111 ? 0.721 13.549 16.349 1.00 94.62 111 VAL A CA 1
ATOM 878 C C . VAL A 1 111 ? -0.126 13.729 15.088 1.00 94.62 111 VAL A C 1
ATOM 880 O O . VAL A 1 111 ? -0.274 12.794 14.296 1.00 94.62 111 VAL A O 1
ATOM 883 N N . MET A 1 112 ? -0.696 14.924 14.908 1.00 93.25 112 MET A N 1
ATOM 884 C CA . MET A 1 112 ? -1.567 15.273 13.797 1.00 93.25 112 MET A CA 1
ATOM 885 C C . MET A 1 112 ? -0.910 16.296 12.876 1.00 93.25 112 MET A C 1
ATOM 887 O O . MET A 1 112 ? -0.382 17.314 13.308 1.00 93.25 112 MET A O 1
ATOM 891 N N . SER A 1 113 ? -1.059 16.078 11.573 1.00 91.44 113 SER A N 1
ATOM 892 C CA . SER A 1 113 ? -0.746 17.061 10.536 1.00 91.44 113 SER A CA 1
ATOM 893 C C . SER A 1 113 ? -2.015 17.323 9.727 1.00 91.44 113 SER A C 1
ATOM 895 O O . SER A 1 113 ? -2.399 16.542 8.853 1.00 91.44 113 SER A O 1
ATOM 897 N N . GLY A 1 114 ? -2.753 18.371 10.109 1.00 90.12 114 GLY A N 1
ATOM 898 C CA . GLY A 1 114 ? -4.103 18.636 9.601 1.00 90.12 114 GLY A CA 1
ATOM 899 C C . GLY A 1 114 ? -5.074 17.483 9.906 1.00 90.12 114 GLY A C 1
ATOM 900 O O . GLY A 1 114 ? -5.399 17.214 11.070 1.00 90.12 114 GLY A O 1
ATOM 901 N N . PHE A 1 115 ? -5.523 16.794 8.852 1.00 90.12 115 PHE A N 1
ATOM 902 C CA . PHE A 1 115 ? -6.407 15.616 8.912 1.00 90.12 115 PHE A CA 1
ATOM 903 C C . PHE A 1 115 ? -5.665 14.284 8.772 1.00 90.12 115 PHE A C 1
ATOM 905 O O . PHE A 1 115 ? -6.287 13.245 8.550 1.00 90.12 115 PHE A O 1
ATOM 912 N N . LYS A 1 116 ? -4.337 14.301 8.895 1.00 92.69 116 LYS A N 1
ATOM 913 C CA . LYS A 1 116 ? -3.513 13.098 8.885 1.00 92.69 116 LYS A CA 1
ATOM 914 C C . LYS A 1 116 ? -3.022 12.772 10.291 1.00 92.69 116 LYS A C 1
ATOM 916 O O . LYS A 1 116 ? 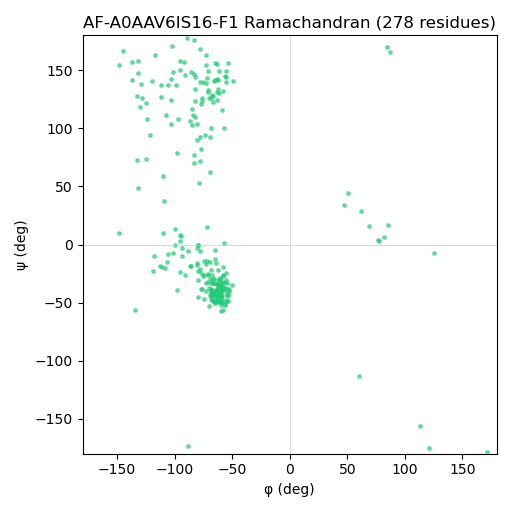-2.596 13.675 11.008 1.00 92.69 116 LYS A O 1
ATOM 921 N N . VAL A 1 117 ? -3.068 11.496 10.659 1.00 94.88 117 VAL A N 1
ATOM 922 C CA . VAL A 1 117 ? -2.572 10.965 11.937 1.00 94.88 117 VAL A CA 1
ATOM 923 C C . VAL A 1 117 ? -1.239 10.256 11.736 1.00 94.88 117 VAL A C 1
ATOM 925 O O . VAL A 1 117 ? -1.028 9.613 10.709 1.00 94.88 117 VAL A O 1
ATOM 928 N N . SER A 1 118 ? -0.330 10.394 12.697 1.00 95.19 118 SER A N 1
ATOM 929 C CA . SER A 1 118 ? 0.983 9.751 12.682 1.00 95.19 118 SER A CA 1
ATOM 930 C C . SER A 1 118 ? 0.879 8.225 12.662 1.00 95.19 118 SER A C 1
ATOM 932 O O . SER A 1 118 ? 0.224 7.613 13.507 1.00 95.19 118 SER A O 1
ATOM 934 N N . LEU A 1 119 ? 1.611 7.592 11.743 1.00 93.56 119 LEU A N 1
ATOM 935 C CA . LEU A 1 119 ? 1.758 6.137 11.685 1.00 93.56 119 LEU A CA 1
ATOM 936 C C . LEU A 1 119 ? 2.507 5.586 12.901 1.00 93.56 119 LEU A C 1
ATOM 938 O O . LEU A 1 119 ? 2.256 4.456 13.307 1.00 93.56 119 LEU A O 1
ATOM 942 N N . LYS A 1 120 ? 3.416 6.373 13.496 1.00 93.12 120 LYS A N 1
ATOM 943 C CA . LYS A 1 120 ? 4.091 5.984 14.742 1.00 93.12 120 LYS A CA 1
ATOM 944 C C . LYS A 1 120 ? 3.079 5.882 15.878 1.00 93.12 120 LYS A C 1
ATOM 946 O O . LYS A 1 120 ? 3.039 4.863 16.549 1.00 93.12 120 LYS A O 1
ATOM 951 N N . TRP A 1 121 ? 2.236 6.901 16.039 1.00 95.50 121 TRP A N 1
ATOM 952 C CA . TRP A 1 121 ? 1.199 6.887 17.069 1.00 95.50 121 TRP A CA 1
ATOM 953 C C . TRP A 1 121 ? 0.221 5.726 16.867 1.00 95.50 121 TRP A C 1
ATOM 955 O O . TRP A 1 121 ? -0.112 5.043 17.830 1.00 95.50 121 TRP A O 1
ATOM 965 N N . LEU A 1 122 ? -0.184 5.443 15.623 1.00 95.69 122 LEU A N 1
ATOM 966 C CA . LEU A 1 122 ? -1.029 4.283 15.345 1.00 95.69 122 LEU A CA 1
ATOM 967 C C . LEU A 1 122 ? -0.353 2.963 15.750 1.00 95.69 122 LEU A C 1
ATOM 969 O O . LEU A 1 122 ? -0.999 2.148 16.398 1.00 95.69 122 LEU A O 1
ATOM 973 N N . ARG A 1 123 ? 0.936 2.771 15.440 1.00 92.56 123 ARG A N 1
ATOM 974 C CA . ARG A 1 123 ? 1.694 1.581 15.876 1.00 92.56 123 ARG A CA 1
ATOM 975 C C . ARG A 1 123 ? 1.749 1.443 17.390 1.00 92.56 123 ARG A C 1
ATOM 977 O O . ARG A 1 123 ? 1.566 0.348 17.905 1.00 92.56 123 ARG A O 1
ATOM 984 N N . ASP A 1 124 ? 1.988 2.553 18.083 1.00 93.19 124 ASP A N 1
ATOM 985 C CA . ASP A 1 124 ? 2.136 2.568 19.537 1.00 93.19 124 ASP A CA 1
ATOM 986 C C . ASP A 1 124 ? 0.801 2.255 20.258 1.00 93.19 124 ASP A C 1
ATOM 988 O O . ASP A 1 124 ? 0.824 1.813 21.403 1.00 93.19 124 ASP A O 1
ATOM 992 N N . ASN A 1 125 ? -0.356 2.445 19.601 1.00 94.88 125 ASN A N 1
ATOM 993 C CA . ASN A 1 125 ? -1.691 2.242 20.195 1.00 94.88 125 ASN A CA 1
ATOM 994 C C . ASN A 1 125 ? -2.475 1.042 19.624 1.00 94.88 125 ASN A C 1
ATOM 996 O O . ASN A 1 125 ? -3.417 0.573 20.258 1.00 94.88 125 ASN A O 1
ATOM 1000 N N . PHE A 1 126 ? -2.117 0.540 18.438 1.00 95.06 126 PHE A N 1
ATOM 1001 C CA . PHE A 1 126 ? -2.846 -0.518 17.729 1.00 95.06 126 PHE A CA 1
ATOM 1002 C C . PHE A 1 126 ? -1.885 -1.597 17.218 1.00 95.06 126 PHE A C 1
ATOM 1004 O O . PHE A 1 126 ? -1.630 -1.715 16.018 1.00 95.06 126 PHE A O 1
ATOM 1011 N N . ASP A 1 127 ? -1.366 -2.408 18.139 1.00 91.00 127 ASP A N 1
ATOM 1012 C CA . ASP A 1 127 ? -0.378 -3.462 17.862 1.00 91.00 127 ASP A CA 1
ATOM 1013 C C . ASP A 1 127 ? -0.978 -4.762 17.281 1.00 91.00 127 ASP A C 1
ATOM 1015 O O . ASP A 1 127 ? -0.254 -5.713 16.982 1.00 91.00 127 ASP A O 1
ATOM 1019 N N . GLY A 1 128 ? -2.303 -4.802 17.108 1.00 91.81 128 GLY A N 1
ATOM 1020 C CA . GLY A 1 128 ? -3.039 -5.941 16.559 1.00 91.81 128 GLY A CA 1
ATOM 1021 C C . GLY A 1 128 ? -3.352 -7.052 17.567 1.00 91.81 128 GLY A C 1
ATOM 1022 O O . GLY A 1 128 ? -3.875 -8.097 17.164 1.00 91.81 128 GLY A O 1
ATOM 1023 N N . LYS A 1 129 ? -3.068 -6.865 18.863 1.00 94.06 129 LYS A N 1
ATOM 1024 C CA . LYS A 1 129 ? -3.380 -7.850 19.908 1.00 94.06 129 LYS A CA 1
ATOM 1025 C C . LYS A 1 129 ? -4.753 -7.633 20.529 1.00 94.06 129 LYS A C 1
ATOM 1027 O O . LYS A 1 129 ? -5.216 -6.506 20.697 1.00 94.06 129 LYS A O 1
ATOM 1032 N N . VAL A 1 130 ? -5.389 -8.738 20.894 1.00 95.00 130 VAL A N 1
ATOM 1033 C CA . VAL A 1 130 ? -6.672 -8.769 21.603 1.00 95.00 130 VAL A CA 1
ATOM 1034 C C . VAL A 1 130 ? -6.410 -9.314 23.000 1.00 95.00 130 VAL A C 1
ATOM 1036 O O . VAL A 1 130 ? -5.787 -10.366 23.131 1.00 95.00 130 VAL A O 1
ATOM 1039 N N . GLU A 1 131 ? -6.856 -8.578 24.013 1.00 94.19 131 GLU A N 1
ATOM 1040 C CA . GLU A 1 131 ? -6.667 -8.894 25.429 1.00 94.19 131 GLU A CA 1
ATOM 1041 C C . GLU A 1 131 ? -7.883 -9.645 25.994 1.00 94.19 131 GLU A C 1
ATOM 1043 O O . GLU A 1 131 ? -8.997 -9.567 25.464 1.00 94.19 131 GLU A O 1
ATOM 1048 N N . GLU A 1 132 ? -7.677 -10.373 27.094 1.00 86.69 132 GLU A N 1
ATOM 1049 C CA . GLU A 1 132 ? -8.747 -11.071 27.812 1.00 86.69 132 GLU A CA 1
ATOM 1050 C C . GLU A 1 132 ? -9.687 -10.042 28.467 1.00 86.69 132 GLU A C 1
ATOM 1052 O O . GLU A 1 132 ? -9.372 -9.452 29.498 1.00 86.69 132 GLU A O 1
ATOM 1057 N N . GLY A 1 133 ? -10.829 -9.782 27.824 1.00 90.88 133 GLY A N 1
ATOM 1058 C CA . GLY A 1 133 ? -11.814 -8.781 28.254 1.00 90.88 133 GLY A CA 1
ATOM 1059 C C . GLY A 1 133 ? -12.178 -7.743 27.191 1.00 90.88 133 GLY A C 1
ATOM 1060 O O . GLY A 1 133 ? -13.122 -6.984 27.405 1.00 90.88 133 GLY A O 1
ATOM 1061 N N . ASP A 1 134 ? -11.487 -7.721 26.0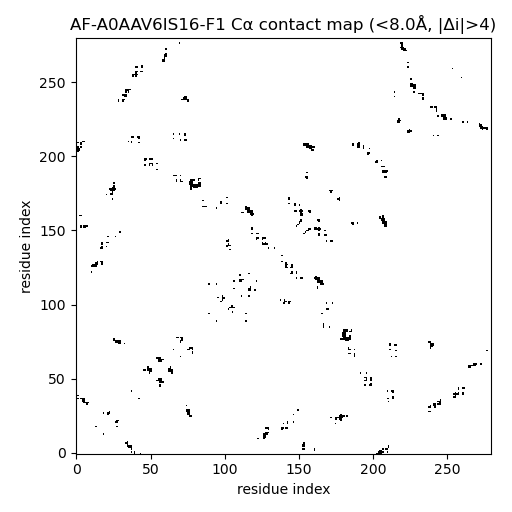47 1.00 95.88 134 ASP A N 1
ATOM 1062 C CA . ASP A 1 134 ? -11.869 -6.859 24.926 1.00 95.88 134 ASP A CA 1
ATOM 1063 C C . ASP A 1 134 ? -13.252 -7.250 24.377 1.00 95.88 134 ASP A C 1
ATOM 1065 O O . ASP A 1 134 ? -13.478 -8.388 23.951 1.00 95.88 134 ASP A O 1
ATOM 1069 N N . ASP A 1 135 ? -14.170 -6.283 24.335 1.00 96.44 135 ASP A N 1
ATOM 1070 C CA . ASP A 1 135 ? -15.459 -6.433 23.663 1.00 96.44 135 ASP A CA 1
ATOM 1071 C C . ASP A 1 135 ? -15.335 -6.299 22.132 1.00 96.44 135 ASP A C 1
ATOM 1073 O O . ASP A 1 135 ? -14.314 -5.864 21.590 1.00 96.44 135 ASP A O 1
ATOM 1077 N N . GLU A 1 136 ? -16.397 -6.660 21.403 1.00 96.12 136 GLU A N 1
ATOM 1078 C CA . GLU A 1 136 ? -16.426 -6.586 19.931 1.00 96.12 136 GLU A CA 1
ATOM 1079 C C . GLU A 1 136 ? -16.074 -5.191 19.397 1.00 96.12 136 GLU A C 1
ATOM 1081 O O . GLU A 1 136 ? -15.379 -5.051 18.389 1.00 96.12 136 GLU A O 1
ATOM 1086 N N . VAL A 1 137 ? -16.535 -4.139 20.080 1.00 97.12 137 VAL A N 1
ATOM 1087 C CA . VAL A 1 137 ? -16.299 -2.748 19.673 1.00 97.12 137 VAL A CA 1
ATOM 1088 C C . VAL A 1 137 ? -14.814 -2.407 19.780 1.00 97.12 137 VAL A C 1
ATOM 1090 O O . VAL A 1 137 ? -14.257 -1.777 18.877 1.00 97.12 137 VAL A O 1
ATOM 1093 N N . THR A 1 138 ? -14.157 -2.848 20.849 1.00 97.50 138 THR A N 1
ATOM 1094 C CA . THR A 1 138 ? -12.722 -2.663 21.079 1.00 97.50 138 THR A CA 1
ATOM 1095 C C . THR A 1 138 ? -11.900 -3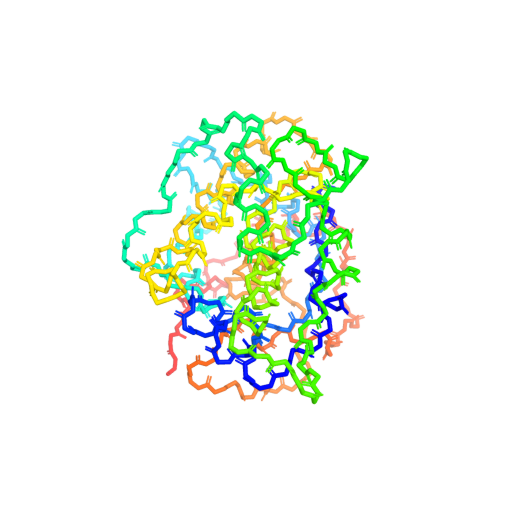.438 20.056 1.00 97.50 138 THR A C 1
ATOM 1097 O O . THR A 1 138 ? -10.982 -2.871 19.459 1.00 97.50 138 THR A O 1
ATOM 1100 N N . VAL A 1 139 ? -12.271 -4.687 19.759 1.00 97.94 139 VAL A N 1
ATOM 1101 C CA . VAL A 1 139 ? -11.619 -5.492 18.713 1.00 97.94 139 VAL A CA 1
ATOM 1102 C C . VAL A 1 139 ? -11.738 -4.814 17.342 1.00 97.94 139 VAL A C 1
ATOM 1104 O O . VAL A 1 139 ? -10.737 -4.680 16.635 1.00 97.94 139 VAL A O 1
ATOM 1107 N N . LEU A 1 140 ? -12.919 -4.298 16.982 1.00 98.25 140 LEU A N 1
ATOM 1108 C CA . LEU A 1 140 ? -13.119 -3.555 15.732 1.00 98.25 140 LEU A CA 1
ATOM 1109 C C . LEU A 1 140 ? -12.274 -2.277 15.672 1.00 98.25 140 LEU A C 1
ATOM 1111 O O . LEU A 1 140 ? -11.666 -1.993 14.641 1.00 98.25 140 LEU A O 1
ATOM 1115 N N . ARG A 1 141 ? -12.195 -1.510 16.765 1.00 98.19 141 ARG A N 1
ATOM 1116 C CA . ARG A 1 141 ? -11.341 -0.310 16.852 1.00 98.19 141 ARG A CA 1
ATOM 1117 C C . ARG A 1 141 ? -9.868 -0.648 16.636 1.00 98.19 141 ARG A C 1
ATOM 1119 O O . ARG A 1 141 ? -9.199 0.015 15.842 1.00 98.19 141 ARG A O 1
ATOM 1126 N N . LYS A 1 142 ? -9.387 -1.728 17.261 1.00 97.69 142 LYS A N 1
ATOM 1127 C CA . LYS A 1 142 ? -8.025 -2.240 17.064 1.00 97.69 142 LYS A CA 1
ATOM 1128 C C . LYS A 1 142 ? -7.770 -2.670 15.621 1.00 97.69 142 LYS A C 1
ATOM 1130 O O . LYS A 1 142 ? -6.736 -2.312 15.058 1.00 97.69 142 LYS A O 1
ATOM 1135 N N . ALA A 1 143 ? -8.725 -3.359 14.996 1.00 98.12 143 ALA A N 1
ATOM 1136 C CA . ALA A 1 143 ? -8.622 -3.763 13.596 1.00 98.12 143 ALA A CA 1
ATOM 1137 C C . ALA A 1 143 ? -8.559 -2.552 12.657 1.00 98.12 143 ALA A C 1
ATOM 1139 O O . ALA A 1 143 ? -7.674 -2.489 11.807 1.00 98.12 143 ALA A O 1
ATOM 1140 N N . ARG A 1 144 ? -9.430 -1.549 12.842 1.00 98.50 144 ARG A N 1
ATOM 1141 C CA . ARG A 1 144 ? -9.411 -0.306 12.050 1.00 98.50 144 ARG A CA 1
ATOM 1142 C C . ARG A 1 144 ? -8.085 0.432 12.191 1.00 98.50 144 ARG A C 1
ATOM 1144 O O . ARG A 1 144 ? -7.515 0.842 11.184 1.00 98.50 144 ARG A O 1
ATOM 1151 N N . GLY A 1 145 ? -7.568 0.557 13.414 1.00 97.62 145 GLY A N 1
ATOM 1152 C CA . GLY A 1 145 ? -6.258 1.153 13.673 1.00 97.62 145 GLY A CA 1
ATOM 1153 C C . GLY A 1 145 ? -5.118 0.400 12.984 1.00 97.62 145 GLY A C 1
ATOM 1154 O O . GLY A 1 145 ? -4.230 1.030 12.411 1.00 97.62 145 GLY A O 1
ATOM 1155 N N . TYR A 1 146 ? -5.156 -0.936 12.971 1.00 97.38 146 TYR A N 1
ATOM 1156 C CA . TYR A 1 146 ? -4.172 -1.768 12.272 1.00 97.38 146 TYR A CA 1
ATOM 1157 C C . TYR A 1 146 ? -4.269 -1.626 10.744 1.00 97.38 146 TYR A C 1
ATOM 1159 O O . TYR A 1 146 ? -3.270 -1.362 10.077 1.00 97.38 146 TYR A O 1
ATOM 1167 N N . ILE A 1 147 ? -5.473 -1.716 10.172 1.00 97.88 147 ILE A N 1
ATOM 1168 C CA . ILE A 1 147 ? -5.696 -1.556 8.726 1.00 97.88 147 ILE A CA 1
ATOM 1169 C C . ILE A 1 147 ? -5.287 -0.152 8.266 1.00 97.88 147 ILE A C 1
ATOM 1171 O O . ILE A 1 147 ? -4.651 0.001 7.226 1.00 97.88 147 ILE A O 1
ATOM 1175 N N . LEU A 1 148 ? -5.571 0.883 9.059 1.00 97.12 148 LEU A N 1
ATOM 1176 C CA . LEU A 1 148 ? -5.171 2.253 8.745 1.00 97.12 148 LEU A CA 1
ATOM 1177 C C . LEU A 1 148 ? -3.638 2.404 8.659 1.00 97.12 148 LEU A C 1
ATOM 1179 O O . LEU A 1 148 ? -3.142 3.176 7.834 1.00 97.12 148 LEU A O 1
ATOM 1183 N N . GLN A 1 149 ? -2.880 1.630 9.446 1.00 94.56 149 GLN A N 1
ATOM 1184 C CA . GLN A 1 149 ? -1.420 1.553 9.324 1.00 94.56 149 GLN A CA 1
ATOM 1185 C C . GLN A 1 149 ? -0.985 0.863 8.031 1.00 94.56 149 GLN A C 1
ATOM 1187 O O . GLN A 1 149 ? -0.061 1.350 7.381 1.00 94.56 149 GLN A O 1
ATOM 1192 N N . LEU A 1 150 ? -1.652 -0.228 7.631 1.00 94.94 150 LEU A N 1
ATOM 1193 C CA . LEU A 1 150 ? -1.389 -0.896 6.349 1.00 94.94 150 LEU A CA 1
ATOM 1194 C C . LEU A 1 150 ? -1.624 0.066 5.179 1.00 94.94 150 LEU A C 1
ATOM 1196 O O . LEU A 1 150 ? -0.782 0.183 4.287 1.00 94.94 150 LEU A O 1
ATOM 1200 N N . ILE A 1 151 ? -2.728 0.814 5.221 1.00 95.69 151 ILE A N 1
ATOM 1201 C CA . ILE A 1 151 ? -3.063 1.806 4.201 1.00 95.69 151 ILE A CA 1
ATOM 1202 C C . ILE A 1 151 ? -1.966 2.867 4.102 1.00 95.69 151 ILE A C 1
ATOM 1204 O O . ILE A 1 151 ? -1.385 3.044 3.038 1.00 95.69 151 ILE A O 1
ATOM 1208 N N . GLY A 1 152 ? -1.647 3.565 5.192 1.00 93.06 152 GLY A N 1
ATOM 1209 C CA . GLY A 1 152 ? -0.707 4.685 5.122 1.00 93.06 152 GLY A CA 1
ATOM 1210 C C . GLY A 1 152 ? 0.767 4.301 5.056 1.00 93.06 152 GLY A C 1
ATOM 1211 O O . GLY A 1 152 ? 1.586 5.119 4.646 1.00 93.06 152 GLY A O 1
ATOM 1212 N N . GLY A 1 153 ? 1.121 3.093 5.490 1.00 90.12 153 GLY A N 1
ATOM 1213 C CA . GLY A 1 153 ? 2.504 2.626 5.528 1.00 90.12 153 GLY A CA 1
ATOM 1214 C C . GLY A 1 153 ? 2.926 1.808 4.312 1.00 90.12 153 GLY A C 1
ATOM 1215 O O . GLY A 1 153 ? 4.124 1.719 4.054 1.00 90.12 153 GLY A O 1
ATOM 1216 N N . ILE A 1 154 ? 1.977 1.188 3.598 1.00 90.00 154 ILE A N 1
ATOM 1217 C CA . ILE A 1 154 ? 2.278 0.190 2.558 1.00 90.00 154 ILE A CA 1
ATOM 1218 C C . ILE A 1 154 ? 1.466 0.438 1.289 1.00 90.00 154 ILE A C 1
ATOM 1220 O O . ILE A 1 154 ? 2.052 0.592 0.219 1.00 90.00 154 ILE A O 1
ATOM 1224 N N . VAL A 1 155 ? 0.134 0.481 1.394 1.00 94.31 155 VAL A N 1
ATOM 1225 C CA . VAL A 1 155 ? -0.754 0.444 0.216 1.00 94.31 155 VAL A CA 1
ATOM 1226 C C . VAL A 1 155 ? -0.856 1.805 -0.478 1.00 94.31 155 VAL A C 1
ATOM 1228 O O . VAL A 1 155 ? -0.773 1.894 -1.702 1.00 94.31 155 VAL A O 1
ATOM 1231 N N . LEU A 1 156 ? -1.022 2.873 0.302 1.00 93.94 156 LEU A N 1
ATOM 1232 C CA . LEU A 1 156 ? -1.216 4.258 -0.141 1.00 93.94 156 LEU A CA 1
ATOM 1233 C C . LEU A 1 156 ? -0.289 5.238 0.612 1.00 93.94 156 LEU A C 1
ATOM 1235 O O . LEU A 1 156 ? -0.768 6.250 1.136 1.00 93.94 156 LEU A O 1
ATOM 1239 N N . PRO A 1 157 ? 1.028 4.969 0.721 1.00 90.88 157 PRO A N 1
ATOM 1240 C CA . PRO A 1 157 ? 1.908 5.845 1.470 1.00 90.88 157 PRO A CA 1
ATOM 1241 C C . PRO A 1 157 ? 2.143 7.153 0.714 1.00 90.88 157 PRO A C 1
ATOM 1243 O O . PRO A 1 157 ? 2.356 7.161 -0.499 1.00 90.88 157 PRO A O 1
ATOM 1246 N N . ASP A 1 158 ? 2.143 8.269 1.440 1.00 85.81 158 ASP A N 1
ATOM 1247 C CA . ASP A 1 158 ? 2.536 9.562 0.879 1.00 85.81 158 ASP A CA 1
ATOM 1248 C C . ASP A 1 158 ? 4.065 9.748 0.888 1.00 85.81 158 ASP A C 1
ATOM 1250 O O . ASP A 1 158 ? 4.803 8.917 1.415 1.00 85.81 158 ASP A O 1
ATOM 1254 N N . GLN A 1 159 ? 4.569 10.855 0.332 1.00 83.12 159 GLN A N 1
ATOM 1255 C CA . GLN A 1 159 ? 6.015 11.145 0.274 1.00 83.12 159 GLN A CA 1
ATOM 1256 C C . GLN A 1 159 ? 6.716 11.099 1.639 1.00 83.12 159 GLN A C 1
ATOM 1258 O O . GLN A 1 159 ? 7.892 10.749 1.724 1.00 83.12 159 GLN A O 1
ATOM 1263 N N . SER A 1 160 ? 6.013 11.481 2.708 1.00 77.50 160 SER A N 1
ATOM 1264 C CA . SER A 1 160 ? 6.569 11.474 4.060 1.00 77.50 160 SER A CA 1
ATOM 1265 C C . SER A 1 160 ? 6.566 10.072 4.661 1.00 77.50 160 SER A C 1
ATOM 1267 O O . SER A 1 160 ? 7.406 9.778 5.511 1.00 77.50 160 SER A O 1
ATOM 1269 N N . SER A 1 161 ? 5.583 9.253 4.257 1.00 77.38 161 SER A N 1
ATOM 1270 C CA . SER A 1 161 ? 5.298 7.917 4.793 1.00 77.38 161 SER A CA 1
ATOM 1271 C C . SER A 1 161 ? 5.286 7.893 6.321 1.00 77.38 161 SER A C 1
ATOM 1273 O O . SER A 1 161 ? 5.713 6.944 6.975 1.00 77.38 161 SER A O 1
ATOM 1275 N N . SER A 1 162 ? 4.825 9.003 6.897 1.00 88.38 162 SER A N 1
ATOM 1276 C CA . SER A 1 162 ? 4.842 9.259 8.335 1.00 88.38 162 SER A CA 1
ATOM 1277 C C . SER A 1 162 ? 3.442 9.453 8.897 1.00 88.38 162 SER A C 1
ATOM 1279 O O . SER A 1 162 ? 3.232 9.233 10.087 1.00 88.38 162 SER A O 1
ATOM 1281 N N . HIS A 1 163 ? 2.485 9.831 8.047 1.00 92.75 163 HIS A N 1
ATOM 1282 C CA . HIS A 1 163 ? 1.105 10.077 8.426 1.00 92.75 163 HIS A CA 1
ATOM 1283 C C . HIS A 1 163 ? 0.140 9.467 7.409 1.00 92.75 163 HIS A C 1
ATOM 1285 O O . HIS A 1 163 ? 0.472 9.297 6.238 1.00 92.75 163 HIS A O 1
ATOM 1291 N N . VAL A 1 164 ? -1.084 9.201 7.854 1.00 93.44 164 VAL A N 1
ATOM 1292 C CA . VAL A 1 164 ? -2.180 8.672 7.039 1.00 93.44 164 VAL A CA 1
ATOM 1293 C C . VAL A 1 164 ? -3.423 9.526 7.213 1.00 93.44 164 VAL A C 1
ATOM 1295 O O . VAL A 1 164 ? -3.732 9.969 8.318 1.00 93.44 164 VAL A O 1
ATOM 1298 N N . HIS A 1 165 ? -4.132 9.804 6.121 1.00 93.00 165 HIS A N 1
ATOM 1299 C CA . HIS A 1 165 ? -5.325 10.643 6.174 1.00 93.00 165 HIS A CA 1
ATOM 1300 C C . HIS A 1 165 ? -6.476 9.913 6.876 1.00 93.00 165 HIS A C 1
ATOM 1302 O O . HIS A 1 165 ? -6.826 8.797 6.500 1.00 93.00 165 HIS A O 1
ATOM 1308 N N . LEU A 1 166 ? -7.155 10.583 7.812 1.00 92.44 166 LEU A N 1
ATOM 1309 C CA . LEU A 1 166 ? -8.336 10.060 8.525 1.00 92.44 166 LEU A CA 1
ATOM 1310 C C . LEU A 1 166 ? -9.555 9.812 7.619 1.00 92.44 166 LEU A C 1
ATOM 1312 O O . LEU A 1 166 ? -10.568 9.261 8.037 1.00 92.44 166 LEU A O 1
ATOM 1316 N N . TYR A 1 167 ? -9.441 10.179 6.349 1.00 92.12 167 TYR A N 1
ATOM 1317 C CA . TYR A 1 167 ? -10.449 9.875 5.351 1.00 92.12 167 TYR A CA 1
ATOM 1318 C C . TYR A 1 167 ? -10.561 8.357 5.152 1.00 92.12 167 TYR A C 1
ATOM 1320 O O . TYR A 1 167 ? -11.662 7.817 5.134 1.00 92.12 167 TYR A O 1
ATOM 1328 N N . PHE A 1 168 ? -9.425 7.652 5.129 1.00 94.81 168 PHE A N 1
ATOM 1329 C CA . PHE A 1 168 ? -9.416 6.195 5.046 1.00 94.81 168 PHE A CA 1
ATOM 1330 C C . PHE A 1 168 ? -10.067 5.549 6.265 1.00 94.81 168 PHE A C 1
ATOM 1332 O O . PHE A 1 168 ? -10.769 4.562 6.113 1.00 94.81 168 PHE A O 1
ATOM 1339 N N . LEU A 1 169 ? -9.929 6.142 7.455 1.00 95.44 169 LEU A N 1
ATOM 1340 C CA . LEU A 1 169 ? -10.625 5.657 8.647 1.00 95.44 169 LEU A CA 1
ATOM 1341 C C . LEU A 1 169 ? -12.151 5.698 8.469 1.00 95.44 169 LEU A C 1
ATOM 1343 O O . LEU A 1 169 ? -12.832 4.781 8.908 1.00 95.44 169 LEU A O 1
ATOM 1347 N N . SER A 1 170 ? -12.677 6.705 7.766 1.00 93.38 170 SER A N 1
ATOM 1348 C CA . SER A 1 170 ? -14.114 6.794 7.456 1.00 93.38 170 SER A CA 1
ATOM 1349 C C . SER A 1 170 ? -14.579 5.667 6.528 1.00 93.38 170 SER A C 1
ATOM 1351 O O . SER A 1 170 ? -15.699 5.188 6.660 1.00 93.38 170 SER A O 1
ATOM 1353 N N . LEU A 1 171 ? -13.718 5.213 5.613 1.00 95.38 171 LEU A N 1
ATOM 1354 C CA . LEU A 1 171 ? -13.994 4.059 4.749 1.00 95.38 171 LEU A CA 1
ATOM 1355 C C . LEU A 1 171 ? -13.932 2.719 5.493 1.00 95.38 171 LEU A C 1
ATOM 1357 O O . LEU A 1 171 ? -14.433 1.721 4.986 1.00 95.38 171 LEU A O 1
ATOM 1361 N N . LEU A 1 172 ? -13.316 2.697 6.677 1.00 97.12 172 LEU A N 1
ATOM 1362 C CA . LEU A 1 172 ? -13.192 1.522 7.541 1.00 97.12 172 LEU A CA 1
ATOM 1363 C C . LEU A 1 172 ? -14.283 1.461 8.620 1.00 97.12 172 LEU A C 1
ATOM 1365 O O . LEU A 1 172 ? -14.204 0.625 9.521 1.00 97.12 172 LEU A O 1
ATOM 1369 N N . ASP A 1 173 ? -15.284 2.344 8.571 1.00 95.50 173 ASP A N 1
ATOM 1370 C CA . ASP A 1 173 ? -16.415 2.328 9.503 1.00 95.50 173 ASP A CA 1
ATOM 1371 C C . ASP A 1 173 ? -17.117 0.962 9.476 1.00 95.50 173 ASP A C 1
ATOM 1373 O O . ASP A 1 173 ? -17.206 0.277 10.495 1.00 95.50 173 ASP A O 1
ATOM 1377 N N . ASP A 1 174 ? -17.471 0.500 8.279 1.00 97.00 174 ASP A N 1
ATOM 1378 C CA . ASP A 1 174 ? -17.947 -0.855 8.026 1.00 97.00 174 ASP A CA 1
ATOM 1379 C C . ASP A 1 174 ? -16.861 -1.648 7.285 1.00 97.00 174 ASP A C 1
ATOM 1381 O O . ASP A 1 174 ? -16.558 -1.381 6.122 1.00 97.00 174 ASP A O 1
ATOM 1385 N N . LEU A 1 175 ? -16.276 -2.641 7.960 1.00 97.94 175 LEU A N 1
ATOM 1386 C CA . LEU A 1 175 ? -15.218 -3.470 7.382 1.00 97.94 175 LEU A CA 1
ATOM 1387 C C . LEU A 1 175 ? -15.731 -4.430 6.295 1.00 97.94 175 LEU A C 1
ATOM 1389 O O . LEU A 1 175 ? -14.955 -4.790 5.418 1.00 97.94 175 LEU A O 1
ATOM 1393 N N . GLN A 1 176 ? -17.008 -4.836 6.308 1.00 97.62 176 GLN A N 1
ATOM 1394 C CA . GLN A 1 176 ? -17.595 -5.594 5.189 1.00 97.62 176 GLN A CA 1
ATOM 1395 C C . GLN A 1 176 ? -17.686 -4.709 3.949 1.00 97.62 176 GLN A C 1
ATOM 1397 O O . GLN A 1 176 ? -17.259 -5.115 2.869 1.00 97.62 176 GLN A O 1
ATOM 1402 N N . LEU A 1 177 ? -18.198 -3.484 4.103 1.00 97.25 177 LEU A N 1
ATOM 1403 C CA . LEU A 1 177 ? -18.232 -2.516 3.007 1.00 97.25 177 LEU A CA 1
ATOM 1404 C C . LEU A 1 177 ? -16.817 -2.189 2.523 1.00 97.25 177 LEU A C 1
ATOM 1406 O O . LEU A 1 177 ? -16.597 -2.124 1.311 1.00 97.25 177 LEU A O 1
ATOM 1410 N N . ALA A 1 178 ? -15.863 -2.048 3.449 1.00 97.62 178 ALA A N 1
ATOM 1411 C CA . ALA A 1 178 ? -14.462 -1.809 3.131 1.00 97.62 178 ALA A CA 1
ATOM 1412 C C . ALA A 1 178 ? -13.895 -2.886 2.193 1.00 97.62 178 ALA A C 1
ATOM 1414 O O . ALA A 1 178 ? -13.196 -2.552 1.239 1.00 97.62 178 ALA A O 1
ATOM 1415 N N . GLY A 1 179 ? -14.262 -4.153 2.406 1.00 97.44 179 GLY A N 1
ATOM 1416 C CA . GLY A 1 179 ? -13.878 -5.274 1.544 1.00 97.44 179 GLY A CA 1
ATOM 1417 C C . GLY A 1 179 ? -14.442 -5.229 0.122 1.00 97.44 179 GLY A C 1
ATOM 1418 O O . GLY A 1 179 ? -13.973 -5.968 -0.735 1.00 97.44 179 GLY A O 1
ATOM 1419 N N . THR A 1 180 ? -15.417 -4.358 -0.158 1.00 97.69 180 THR A N 1
ATOM 1420 C CA . THR A 1 180 ? -15.992 -4.183 -1.505 1.00 97.69 180 THR A CA 1
ATOM 1421 C C . THR A 1 180 ? -15.333 -3.067 -2.313 1.00 97.69 180 THR A C 1
ATOM 1423 O O . THR A 1 180 ? -15.726 -2.835 -3.460 1.00 97.69 180 THR A O 1
ATOM 1426 N N . TYR A 1 181 ? -14.380 -2.333 -1.732 1.00 98.06 181 TYR A N 1
ATOM 1427 C CA . TYR A 1 181 ? -13.634 -1.319 -2.464 1.00 98.06 181 TYR A CA 1
ATOM 1428 C C . TYR A 1 181 ? -12.493 -1.938 -3.264 1.00 98.06 181 TYR A C 1
ATOM 1430 O O . TYR A 1 181 ? -11.781 -2.826 -2.799 1.00 98.06 181 TYR A O 1
ATOM 1438 N N . SER A 1 182 ? -12.247 -1.361 -4.434 1.00 97.81 182 SER A N 1
ATOM 1439 C CA . SER A 1 182 ? -11.085 -1.667 -5.255 1.00 97.81 182 SER A CA 1
ATOM 1440 C C . SER A 1 182 ? -9.829 -0.969 -4.694 1.00 97.81 182 SER A C 1
ATOM 1442 O O . SER A 1 182 ? -9.310 0.001 -5.269 1.00 97.81 182 SER A O 1
ATOM 1444 N N . TRP A 1 183 ? -9.319 -1.459 -3.562 1.00 98.12 183 TRP A N 1
ATOM 1445 C CA . TRP A 1 183 ? -8.080 -0.972 -2.943 1.00 98.12 183 TRP A CA 1
ATOM 1446 C C . TRP A 1 183 ? -6.866 -1.097 -3.869 1.00 98.12 183 TRP A C 1
ATOM 1448 O O . TRP A 1 183 ? -5.996 -0.225 -3.862 1.00 98.12 183 TRP A O 1
ATOM 1458 N N . GLY A 1 184 ? -6.834 -2.130 -4.712 1.00 97.94 184 GLY A N 1
ATOM 1459 C CA . GLY A 1 184 ? -5.792 -2.346 -5.708 1.00 97.94 184 GLY A CA 1
ATOM 1460 C C . GLY A 1 184 ? -5.756 -1.247 -6.774 1.00 97.94 184 GLY A C 1
ATOM 1461 O O . GLY A 1 184 ? -4.687 -0.704 -7.047 1.00 97.94 184 GLY A O 1
ATOM 1462 N N . SER A 1 185 ? -6.909 -0.815 -7.304 1.00 97.88 185 SER A N 1
ATOM 1463 C CA . SER A 1 185 ? -6.941 0.331 -8.235 1.00 97.88 185 SER A CA 1
ATOM 1464 C C . SER A 1 185 ? -6.473 1.632 -7.584 1.00 97.88 185 SER A C 1
ATOM 1466 O O . SER A 1 185 ? -5.748 2.402 -8.211 1.00 97.88 185 SER A O 1
ATOM 1468 N N . ALA A 1 186 ? -6.837 1.879 -6.321 1.00 97.31 186 ALA A N 1
ATOM 1469 C CA . ALA A 1 186 ? -6.346 3.050 -5.592 1.00 97.31 186 ALA A CA 1
ATOM 1470 C C . ALA A 1 186 ? -4.820 3.000 -5.397 1.00 97.31 186 ALA A C 1
ATOM 1472 O O . ALA A 1 186 ? -4.135 4.014 -5.567 1.00 97.31 186 ALA A O 1
ATOM 1473 N N . CYS A 1 187 ? -4.288 1.816 -5.076 1.00 97.31 187 CYS A N 1
ATOM 1474 C CA . CYS A 1 187 ? -2.854 1.566 -4.966 1.00 97.31 187 CYS A CA 1
ATOM 1475 C C . CYS A 1 187 ? -2.135 1.845 -6.294 1.00 97.31 187 CYS A C 1
ATOM 1477 O O . CYS A 1 187 ? -1.163 2.603 -6.315 1.00 97.31 187 CYS A O 1
ATOM 1479 N N . LEU A 1 188 ? -2.653 1.316 -7.408 1.00 97.69 188 LEU A N 1
ATOM 1480 C CA . LEU A 1 188 ? -2.071 1.511 -8.736 1.00 97.69 188 LEU A CA 1
ATOM 1481 C C . LEU A 1 188 ? -2.103 2.979 -9.170 1.00 97.69 188 LEU A C 1
ATOM 1483 O O . LEU A 1 188 ? -1.086 3.505 -9.617 1.00 97.69 188 LEU A O 1
ATOM 1487 N N . ALA A 1 189 ? -3.234 3.661 -8.979 1.00 96.56 189 ALA A N 1
ATOM 1488 C CA . ALA A 1 189 ? -3.362 5.083 -9.288 1.00 96.56 189 ALA A CA 1
ATOM 1489 C C . ALA A 1 189 ? -2.364 5.932 -8.481 1.00 96.56 189 ALA A C 1
ATOM 1491 O O . ALA A 1 189 ? -1.751 6.857 -9.013 1.00 96.56 189 ALA A O 1
ATOM 1492 N N . THR A 1 190 ? -2.150 5.586 -7.209 1.00 95.00 190 THR A N 1
ATOM 1493 C CA . THR A 1 190 ? -1.165 6.260 -6.351 1.00 95.00 190 THR A CA 1
ATOM 1494 C C . THR A 1 190 ? 0.265 5.970 -6.806 1.00 95.00 190 THR A C 1
ATOM 1496 O O . THR A 1 190 ? 1.092 6.880 -6.830 1.00 95.00 190 THR A O 1
ATOM 1499 N N . LEU A 1 191 ? 0.569 4.731 -7.210 1.00 95.88 191 LEU A N 1
ATOM 1500 C CA . LEU A 1 191 ? 1.871 4.379 -7.779 1.00 95.88 191 LEU A CA 1
ATOM 1501 C C . LEU A 1 191 ? 2.149 5.187 -9.054 1.00 95.88 191 LEU A C 1
ATOM 1503 O O . LEU A 1 191 ? 3.209 5.797 -9.149 1.00 95.88 191 LEU A O 1
ATOM 1507 N N . TYR A 1 192 ? 1.200 5.247 -9.991 1.00 95.81 192 TYR A N 1
ATOM 1508 C CA . TYR A 1 192 ? 1.343 6.016 -11.233 1.00 95.81 192 TYR A CA 1
ATOM 1509 C C . TYR A 1 192 ? 1.563 7.502 -10.958 1.00 95.81 192 TYR A C 1
ATOM 1511 O O . TYR A 1 192 ? 2.515 8.075 -11.476 1.00 95.81 192 TYR A O 1
ATOM 1519 N N . HIS A 1 193 ? 0.780 8.093 -10.051 1.00 93.88 193 HIS A N 1
ATOM 1520 C CA . HIS A 1 193 ? 0.968 9.485 -9.642 1.00 93.88 193 HIS A CA 1
ATOM 1521 C C . HIS A 1 193 ? 2.408 9.768 -9.176 1.00 93.88 193 HIS A C 1
ATOM 1523 O O . HIS A 1 193 ? 3.001 10.789 -9.530 1.00 93.88 193 HIS A O 1
ATOM 1529 N N . TYR A 1 194 ? 3.000 8.857 -8.397 1.00 92.94 194 TYR A N 1
ATOM 1530 C CA . TYR A 1 194 ? 4.374 9.021 -7.923 1.00 92.94 194 TYR A CA 1
ATOM 1531 C C . TYR A 1 194 ? 5.444 8.664 -8.960 1.00 92.94 194 TYR A C 1
ATOM 1533 O O . TYR A 1 194 ? 6.552 9.198 -8.873 1.00 92.94 194 TYR A O 1
ATOM 1541 N N . LEU A 1 195 ? 5.132 7.837 -9.959 1.00 93.88 195 LEU A N 1
ATOM 1542 C CA . LEU A 1 195 ? 5.986 7.635 -11.132 1.00 93.88 195 LEU A CA 1
ATOM 1543 C C . LEU A 1 195 ? 6.021 8.894 -12.012 1.00 93.88 195 LEU A C 1
ATOM 1545 O O . LEU A 1 195 ? 7.106 9.346 -12.390 1.00 93.88 195 LEU A O 1
ATOM 1549 N N . ASP A 1 196 ? 4.871 9.529 -12.248 1.00 93.00 196 ASP A N 1
ATOM 1550 C CA . ASP A 1 196 ? 4.780 10.803 -12.970 1.00 93.00 196 ASP A 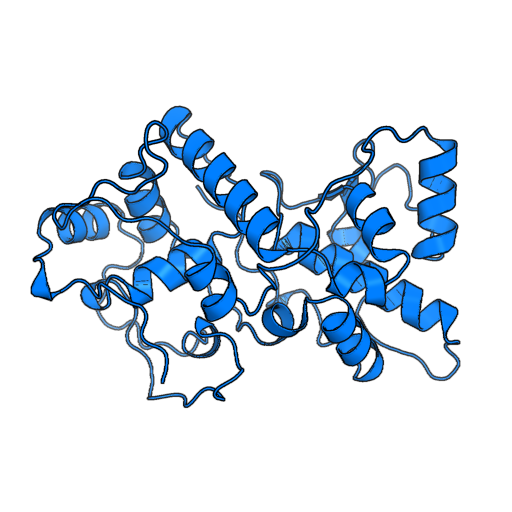CA 1
ATOM 1551 C C . ASP A 1 196 ? 5.582 11.891 -12.255 1.00 93.00 196 ASP A C 1
ATOM 1553 O O . ASP A 1 196 ? 6.439 12.556 -12.842 1.00 93.00 196 ASP A O 1
ATOM 1557 N N . PHE A 1 197 ? 5.369 12.025 -10.947 1.00 88.88 197 PHE A N 1
ATOM 1558 C CA . PHE A 1 197 ? 6.089 12.994 -10.130 1.00 88.88 197 PHE A CA 1
ATOM 1559 C C . PHE A 1 197 ? 7.603 12.720 -10.087 1.00 88.88 197 PHE A C 1
ATOM 1561 O O . PHE A 1 197 ? 8.418 13.639 -10.191 1.00 88.88 197 PHE A O 1
ATOM 1568 N N . GLY A 1 198 ? 8.004 11.452 -9.950 1.00 86.81 198 GLY A N 1
ATOM 1569 C CA . GLY A 1 198 ? 9.410 11.052 -9.883 1.00 86.81 198 GLY A CA 1
ATOM 1570 C C . GLY A 1 198 ? 10.167 11.260 -11.193 1.00 86.81 198 GLY A C 1
ATOM 1571 O O . GLY A 1 198 ? 11.312 11.715 -11.162 1.00 86.81 198 GLY A O 1
ATOM 1572 N N . SER A 1 199 ? 9.522 10.979 -12.326 1.00 84.62 199 SER A N 1
ATOM 1573 C CA . SER A 1 199 ? 10.108 11.134 -13.665 1.00 84.62 199 SER A CA 1
ATOM 1574 C C . SER A 1 199 ? 10.291 12.597 -14.088 1.00 84.62 199 SER A C 1
ATOM 1576 O O . SER A 1 199 ? 11.183 12.896 -14.878 1.00 84.62 199 SER A O 1
ATOM 1578 N N . THR A 1 200 ? 9.502 13.519 -13.529 1.00 80.06 200 THR A N 1
ATOM 1579 C CA . THR A 1 200 ? 9.510 14.941 -13.910 1.00 80.06 200 THR A CA 1
ATOM 1580 C C . THR A 1 200 ? 10.344 15.825 -12.982 1.00 80.06 200 THR A C 1
ATOM 1582 O O . THR A 1 200 ? 11.026 16.734 -13.450 1.00 80.06 200 THR A O 1
ATOM 1585 N N . VAL A 1 201 ? 10.314 15.580 -11.667 1.00 67.44 201 VAL A N 1
ATOM 1586 C CA . VAL A 1 201 ? 10.859 16.520 -10.662 1.00 67.44 201 VAL A CA 1
ATOM 1587 C C . VAL A 1 201 ? 12.188 16.045 -10.053 1.00 67.44 201 VAL A C 1
ATOM 1589 O O . VAL A 1 201 ? 12.845 16.792 -9.330 1.00 67.44 201 VAL A O 1
ATOM 1592 N N . GLY A 1 202 ? 12.629 14.810 -10.326 1.00 64.44 202 GLY A N 1
ATOM 1593 C CA . GLY A 1 202 ? 13.881 14.278 -9.769 1.00 64.44 202 GLY A CA 1
ATOM 1594 C C . GLY A 1 202 ? 13.881 14.195 -8.231 1.00 64.44 202 GLY A C 1
ATOM 1595 O O . GLY A 1 202 ? 14.930 14.318 -7.594 1.00 64.44 202 GLY A O 1
ATOM 1596 N N . SER A 1 203 ? 12.701 14.018 -7.620 1.00 64.88 203 SER A N 1
ATOM 1597 C CA . SER A 1 203 ? 12.515 14.022 -6.161 1.00 64.88 203 SER A CA 1
ATOM 1598 C C . SER A 1 203 ? 13.272 12.891 -5.459 1.00 64.88 203 SER A C 1
ATOM 1600 O O . SER A 1 203 ? 13.298 11.753 -5.919 1.00 64.88 203 SER A O 1
ATOM 1602 N N . LYS A 1 204 ? 13.841 13.181 -4.281 1.00 64.19 204 LYS A N 1
ATOM 1603 C CA . LYS A 1 204 ? 14.568 12.198 -3.456 1.00 64.19 204 LYS A CA 1
ATOM 1604 C C . LYS A 1 204 ? 13.660 11.301 -2.611 1.00 64.19 204 LYS A C 1
ATOM 1606 O O . LYS A 1 204 ? 14.138 10.244 -2.188 1.00 64.19 204 LYS A O 1
ATOM 1611 N N . ASP A 1 205 ? 12.405 11.694 -2.417 1.00 70.69 205 ASP A N 1
ATOM 1612 C CA . ASP A 1 205 ? 11.413 10.991 -1.606 1.00 70.69 205 ASP A CA 1
ATOM 1613 C C . ASP A 1 205 ? 10.117 10.836 -2.423 1.00 70.69 205 ASP A C 1
ATOM 1615 O O . ASP A 1 205 ? 9.515 11.825 -2.854 1.00 70.69 205 ASP A O 1
ATOM 1619 N N . LEU A 1 206 ? 9.719 9.589 -2.680 1.00 80.19 206 LEU A N 1
ATOM 1620 C CA . LEU A 1 206 ? 8.516 9.229 -3.429 1.00 80.19 206 LEU A CA 1
ATOM 1621 C C . LEU A 1 206 ? 7.578 8.406 -2.538 1.00 80.19 206 LEU A C 1
ATOM 1623 O O . LEU A 1 206 ? 8.044 7.569 -1.762 1.00 80.19 206 LEU A O 1
ATOM 1627 N N . GLY A 1 207 ? 6.274 8.667 -2.653 1.00 85.38 207 GLY A N 1
ATOM 1628 C CA . GLY A 1 207 ? 5.226 7.838 -2.057 1.00 85.38 207 GLY A CA 1
ATOM 1629 C C . GLY A 1 207 ? 4.800 6.706 -2.996 1.00 85.38 207 GLY A C 1
ATOM 1630 O O . GLY A 1 207 ? 5.369 6.526 -4.065 1.00 85.38 207 GLY A O 1
ATOM 1631 N N . GLY A 1 208 ? 3.764 5.962 -2.627 1.00 90.25 208 GLY A N 1
ATOM 1632 C CA . GLY A 1 208 ? 3.281 4.806 -3.380 1.00 90.25 208 GLY A CA 1
ATOM 1633 C C . GLY A 1 208 ? 3.977 3.491 -3.014 1.00 90.25 208 GLY A C 1
ATOM 1634 O O . GLY A 1 208 ? 5.015 3.447 -2.345 1.00 90.25 208 GLY A O 1
ATOM 1635 N N . MET A 1 209 ? 3.365 2.389 -3.446 1.00 92.81 209 MET A N 1
ATOM 1636 C CA . MET A 1 209 ? 3.765 1.030 -3.085 1.00 92.81 209 MET A CA 1
ATOM 1637 C C . MET A 1 209 ? 4.913 0.527 -3.977 1.00 92.81 209 MET A C 1
ATOM 1639 O O . MET A 1 209 ? 4.734 -0.355 -4.806 1.00 92.81 209 MET A O 1
ATOM 1643 N N . PHE A 1 210 ? 6.127 1.064 -3.837 1.00 91.94 210 PHE A N 1
ATOM 1644 C CA . PHE A 1 210 ? 7.252 0.670 -4.708 1.00 91.94 210 PHE A CA 1
ATOM 1645 C C . PHE A 1 210 ? 7.699 -0.791 -4.581 1.00 91.94 210 PHE A C 1
ATOM 1647 O O . PHE A 1 210 ? 8.359 -1.299 -5.487 1.00 91.94 210 PHE A O 1
ATOM 1654 N N . VAL A 1 211 ? 7.305 -1.493 -3.515 1.00 90.88 211 VAL A N 1
ATOM 1655 C CA . VAL A 1 211 ? 7.483 -2.950 -3.439 1.00 90.88 211 VAL A CA 1
ATOM 1656 C C . VAL A 1 211 ? 6.714 -3.669 -4.555 1.00 90.88 211 VAL A C 1
ATOM 1658 O O . VAL A 1 211 ? 7.237 -4.622 -5.124 1.00 90.88 211 VAL A O 1
ATOM 1661 N N . LEU A 1 212 ? 5.533 -3.167 -4.946 1.00 94.94 212 LEU A N 1
ATOM 1662 C CA . LEU A 1 212 ? 4.784 -3.669 -6.102 1.00 94.94 212 LEU A CA 1
ATOM 1663 C C . LEU A 1 212 ? 5.598 -3.486 -7.389 1.00 94.94 212 LEU A C 1
ATOM 1665 O O . LEU A 1 212 ? 5.766 -4.445 -8.136 1.00 94.94 212 LEU A O 1
ATOM 1669 N N . LEU A 1 213 ? 6.157 -2.291 -7.619 1.00 95.25 213 LEU A N 1
ATOM 1670 C CA . LEU A 1 213 ? 6.980 -2.018 -8.803 1.00 95.2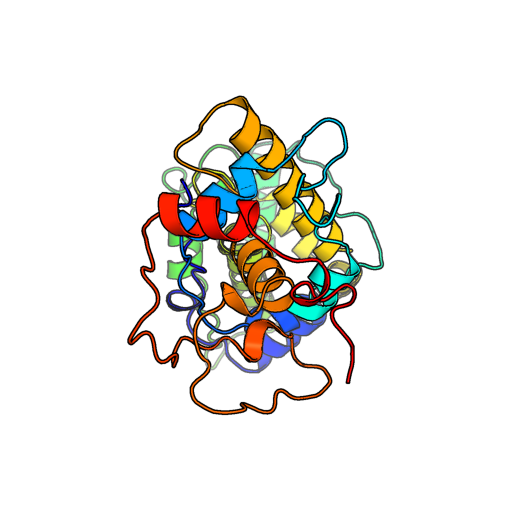5 213 LEU A CA 1
ATOM 1671 C C . LEU A 1 213 ? 8.219 -2.921 -8.865 1.00 95.25 213 LEU A C 1
ATOM 1673 O O . LEU A 1 213 ? 8.568 -3.426 -9.930 1.00 95.25 213 LEU A O 1
ATOM 1677 N N . GLN A 1 214 ? 8.885 -3.126 -7.730 1.00 93.38 214 GLN A N 1
ATOM 1678 C CA . GLN A 1 214 ? 10.069 -3.972 -7.660 1.00 93.38 214 GLN A CA 1
ATOM 1679 C C . GLN A 1 214 ? 9.743 -5.436 -7.959 1.00 93.38 214 GLN A C 1
ATOM 1681 O O . GLN A 1 214 ? 10.410 -6.036 -8.798 1.00 93.38 214 GLN A O 1
ATOM 1686 N N . VAL A 1 215 ? 8.715 -6.003 -7.318 1.00 93.00 215 VAL A N 1
ATOM 1687 C CA . VAL A 1 215 ? 8.315 -7.398 -7.561 1.00 93.00 215 VAL A CA 1
ATOM 1688 C C . VAL A 1 215 ? 7.823 -7.577 -8.997 1.00 93.00 215 VAL A C 1
ATOM 1690 O O . VAL A 1 215 ? 8.208 -8.546 -9.646 1.00 93.00 215 VAL A O 1
ATOM 1693 N N . TRP A 1 216 ? 7.061 -6.619 -9.530 1.00 95.50 216 TRP A N 1
ATOM 1694 C CA . TRP A 1 216 ? 6.688 -6.598 -10.946 1.00 95.50 216 TRP A CA 1
ATOM 1695 C C . TRP A 1 216 ? 7.927 -6.625 -11.847 1.00 95.50 216 TRP A C 1
ATOM 1697 O O . TRP A 1 216 ? 8.019 -7.454 -12.748 1.00 95.50 216 TRP A O 1
ATOM 1707 N N . GLY A 1 217 ? 8.920 -5.780 -11.565 1.00 94.00 217 GLY A N 1
ATOM 1708 C CA . GLY A 1 217 ? 10.167 -5.737 -12.320 1.00 94.00 217 GLY A CA 1
ATOM 1709 C C . GLY A 1 217 ? 10.959 -7.045 -12.237 1.00 94.00 217 GLY A C 1
ATOM 1710 O O . GLY A 1 217 ? 11.502 -7.489 -13.243 1.00 94.00 217 GLY A O 1
ATOM 1711 N N . TRP A 1 218 ? 10.999 -7.696 -11.075 1.00 91.88 218 TRP A N 1
ATOM 1712 C CA . TRP A 1 218 ? 11.668 -8.987 -10.897 1.00 91.88 218 TRP A CA 1
ATOM 1713 C C . TRP A 1 218 ? 10.970 -10.138 -11.626 1.00 91.88 218 TRP A C 1
ATOM 1715 O O . TRP A 1 218 ? 11.640 -11.002 -12.191 1.00 91.88 218 TRP A O 1
ATOM 1725 N N . GLU A 1 219 ? 9.638 -10.152 -11.645 1.00 90.88 219 GLU A N 1
ATOM 1726 C CA . GLU A 1 219 ? 8.862 -11.146 -12.394 1.00 90.88 219 GLU A CA 1
ATOM 1727 C C . GLU A 1 219 ? 8.929 -10.887 -13.910 1.00 90.88 219 GLU A C 1
ATOM 1729 O O . GLU A 1 219 ? 8.966 -11.831 -14.695 1.00 90.88 219 GLU A O 1
ATOM 1734 N N . ARG A 1 220 ? 9.015 -9.621 -14.338 1.00 90.62 220 ARG A N 1
ATOM 1735 C CA . ARG A 1 220 ? 9.130 -9.230 -15.752 1.00 90.62 220 ARG A CA 1
ATOM 1736 C C . ARG A 1 220 ? 10.535 -9.441 -16.319 1.00 90.62 220 ARG A C 1
ATOM 1738 O O . ARG A 1 220 ? 10.673 -9.838 -17.478 1.00 90.62 220 ARG A O 1
ATOM 1745 N N . PHE A 1 221 ? 11.562 -9.174 -15.510 1.00 90.56 221 PHE A N 1
ATOM 1746 C CA . PHE A 1 221 ? 12.979 -9.195 -15.883 1.00 90.56 221 PHE A CA 1
ATOM 1747 C C . PHE A 1 221 ? 13.777 -10.134 -14.961 1.00 90.56 221 PHE A C 1
ATOM 1749 O O . PHE A 1 221 ? 14.565 -9.668 -14.134 1.00 90.56 221 PHE A O 1
ATOM 1756 N N . PRO A 1 222 ? 13.636 -11.466 -15.101 1.00 86.56 222 PRO A N 1
ATOM 1757 C CA . PRO A 1 222 ? 14.283 -12.419 -14.196 1.00 86.56 222 PRO A CA 1
ATOM 1758 C C . PRO A 1 222 ? 15.811 -12.294 -14.130 1.00 86.56 222 PRO A C 1
ATOM 1760 O O . PRO A 1 222 ? 16.406 -12.616 -13.107 1.00 86.56 222 PRO A O 1
ATOM 1763 N N . PHE A 1 223 ? 16.452 -11.803 -15.196 1.00 86.00 223 PHE A N 1
ATOM 1764 C CA . PHE A 1 223 ? 17.899 -11.553 -15.247 1.00 86.00 223 PHE A CA 1
ATOM 1765 C C . PHE A 1 223 ? 18.359 -10.380 -14.359 1.00 86.00 223 PHE A C 1
ATOM 1767 O O . PHE A 1 223 ? 19.550 -10.250 -14.092 1.00 86.00 223 PHE A O 1
ATOM 1774 N N . LEU A 1 224 ? 17.428 -9.535 -13.901 1.00 87.81 224 LEU A N 1
ATOM 1775 C CA . LEU A 1 224 ? 17.664 -8.436 -12.956 1.00 87.81 224 LEU A CA 1
ATOM 1776 C C . LEU A 1 224 ? 17.243 -8.782 -11.527 1.00 87.81 224 LEU A C 1
ATOM 1778 O O . LEU A 1 224 ? 17.473 -7.990 -10.614 1.00 87.81 224 LEU A O 1
ATOM 1782 N N . ALA A 1 225 ? 16.590 -9.925 -11.334 1.00 86.25 225 ALA A N 1
ATOM 1783 C CA . ALA A 1 225 ? 16.053 -10.318 -10.048 1.00 86.25 225 ALA A CA 1
ATOM 1784 C C . ALA A 1 225 ? 17.107 -11.034 -9.187 1.00 86.25 225 ALA A C 1
ATOM 1786 O O . ALA A 1 225 ? 17.959 -11.751 -9.723 1.00 86.25 225 ALA A O 1
ATOM 1787 N N . PRO A 1 226 ? 17.054 -10.896 -7.849 1.00 83.19 226 PRO A N 1
ATOM 1788 C CA . PRO A 1 226 ? 17.934 -11.647 -6.965 1.00 83.19 226 PRO A CA 1
ATOM 1789 C C . PRO A 1 226 ? 17.702 -13.158 -7.101 1.00 83.19 226 PRO A C 1
ATOM 1791 O O . PRO A 1 226 ? 16.590 -13.628 -7.366 1.00 83.19 226 PRO A O 1
ATOM 1794 N N . ALA A 1 227 ? 18.760 -13.945 -6.890 1.00 77.75 227 ALA A N 1
ATOM 1795 C CA . ALA A 1 227 ? 18.651 -15.396 -6.930 1.00 77.75 227 ALA A CA 1
ATOM 1796 C C . ALA A 1 227 ? 17.864 -15.911 -5.714 1.00 77.75 227 ALA A C 1
ATOM 1798 O O . ALA A 1 227 ? 18.201 -15.650 -4.558 1.00 77.75 227 ALA A O 1
ATOM 1799 N N . ARG A 1 228 ? 16.813 -16.688 -5.983 1.00 74.25 228 ARG A N 1
ATOM 1800 C CA . ARG A 1 228 ? 15.955 -17.294 -4.957 1.00 74.25 228 ARG A CA 1
ATOM 1801 C C . ARG A 1 228 ? 16.649 -18.492 -4.310 1.00 74.25 228 ARG A C 1
ATOM 1803 O O . ARG A 1 228 ? 17.015 -19.431 -5.021 1.00 74.25 228 ARG A O 1
ATOM 1810 N N . ASN A 1 229 ? 16.802 -18.491 -2.979 1.00 63.09 229 ASN A N 1
ATOM 1811 C CA . ASN A 1 229 ? 17.246 -19.686 -2.256 1.00 63.09 229 ASN A CA 1
ATOM 1812 C C . ASN A 1 229 ? 16.091 -20.690 -2.212 1.00 63.09 229 ASN A C 1
ATOM 1814 O O . ASN A 1 229 ? 15.209 -20.639 -1.362 1.00 63.09 229 ASN A O 1
ATOM 1818 N N . GLY A 1 230 ? 16.086 -21.609 -3.174 1.00 60.66 230 GLY A N 1
ATOM 1819 C CA . GLY A 1 230 ? 15.066 -22.644 -3.279 1.00 60.66 230 GLY A CA 1
ATOM 1820 C C . GLY A 1 230 ? 13.793 -22.202 -4.006 1.00 60.66 230 GLY A C 1
ATOM 1821 O O . GLY A 1 230 ? 13.572 -21.042 -4.348 1.00 60.66 230 GLY A O 1
ATOM 1822 N N . LYS A 1 231 ? 12.944 -23.189 -4.297 1.00 60.91 231 LYS A N 1
ATOM 1823 C CA . LYS A 1 231 ? 11.631 -22.989 -4.920 1.00 60.91 231 LYS A CA 1
ATOM 1824 C C . LYS A 1 231 ? 10.578 -22.990 -3.818 1.00 60.91 231 LYS A C 1
ATOM 1826 O O . LYS A 1 231 ? 9.924 -24.012 -3.617 1.00 60.91 231 LYS A O 1
ATOM 1831 N N . ARG A 1 232 ? 10.423 -21.885 -3.079 1.00 65.88 232 ARG A N 1
ATOM 1832 C CA . ARG A 1 232 ? 9.300 -21.768 -2.137 1.00 65.88 232 ARG A CA 1
ATOM 1833 C C . ARG A 1 232 ? 7.999 -21.917 -2.923 1.00 65.88 232 ARG A C 1
ATOM 1835 O O . ARG A 1 232 ? 7.700 -21.120 -3.814 1.00 65.88 232 ARG A O 1
ATOM 1842 N N . VAL A 1 233 ? 7.253 -22.973 -2.624 1.00 67.81 233 VAL A N 1
ATOM 1843 C CA . VAL A 1 233 ? 5.928 -23.189 -3.199 1.00 67.81 233 VAL A CA 1
ATOM 1844 C C . VAL A 1 233 ? 4.960 -22.330 -2.397 1.00 67.81 233 VAL A C 1
ATOM 1846 O O . VAL A 1 233 ? 4.641 -22.651 -1.256 1.00 67.81 233 VAL A O 1
ATOM 1849 N N . ILE A 1 234 ? 4.548 -21.204 -2.975 1.00 75.75 234 ILE A N 1
ATOM 1850 C CA . ILE A 1 234 ? 3.433 -20.415 -2.444 1.00 75.75 234 ILE A CA 1
ATOM 1851 C C . ILE A 1 234 ? 2.121 -21.170 -2.681 1.00 75.75 234 ILE A C 1
ATOM 1853 O O . ILE A 1 234 ? 2.008 -21.921 -3.657 1.00 75.75 234 ILE A O 1
ATOM 1857 N N . ARG A 1 235 ? 1.135 -20.995 -1.791 1.00 78.50 235 ARG A N 1
ATOM 1858 C CA . ARG A 1 235 ? -0.218 -21.518 -2.037 1.00 78.50 235 ARG A CA 1
ATOM 1859 C C . ARG A 1 235 ? -0.795 -20.822 -3.269 1.00 78.50 235 ARG A C 1
ATOM 1861 O O . ARG A 1 235 ? -0.373 -19.723 -3.614 1.00 78.50 235 ARG A O 1
ATOM 1868 N N . ARG A 1 236 ? -1.744 -21.482 -3.936 1.00 73.06 236 ARG A N 1
ATOM 1869 C CA . ARG A 1 236 ? -2.338 -20.978 -5.181 1.00 73.06 236 ARG A CA 1
ATOM 1870 C C . ARG A 1 236 ? -2.971 -19.594 -5.014 1.00 73.06 236 ARG A C 1
ATOM 1872 O O . ARG A 1 236 ? -2.831 -18.771 -5.906 1.00 73.06 236 ARG A O 1
ATOM 1879 N N . ASP A 1 237 ? -3.582 -19.361 -3.859 1.00 80.62 237 ASP A N 1
ATOM 1880 C CA . ASP A 1 237 ? -4.315 -18.130 -3.549 1.00 80.62 237 ASP A CA 1
ATOM 1881 C C . ASP A 1 237 ? -3.458 -17.103 -2.788 1.00 80.62 237 ASP A C 1
ATOM 1883 O O . ASP A 1 237 ? -3.950 -16.044 -2.413 1.00 80.62 237 ASP A O 1
ATOM 1887 N N . SER A 1 238 ? -2.175 -17.408 -2.552 1.00 86.38 238 SER A N 1
ATOM 1888 C CA . SER A 1 238 ? -1.259 -16.482 -1.887 1.00 86.38 238 SER A CA 1
ATOM 1889 C C . SER A 1 238 ? -0.684 -15.467 -2.878 1.00 86.38 238 SER A C 1
ATOM 1891 O O . SER A 1 238 ? -0.382 -15.833 -4.021 1.00 86.38 238 SER A O 1
ATOM 1893 N N . PRO A 1 239 ? -0.415 -14.226 -2.437 1.00 91.50 239 PRO A N 1
ATOM 1894 C CA . PRO A 1 239 ? 0.237 -13.222 -3.264 1.00 91.50 239 PRO A CA 1
ATOM 1895 C C . PRO A 1 239 ? 1.576 -13.707 -3.829 1.00 91.50 239 PRO A C 1
ATOM 1897 O O . PRO A 1 239 ? 2.395 -14.326 -3.138 1.00 91.50 239 PRO A O 1
ATOM 1900 N N . LEU A 1 240 ? 1.846 -13.366 -5.089 1.00 90.81 240 LEU A N 1
ATOM 1901 C CA . LEU A 1 240 ? 3.068 -13.750 -5.797 1.00 90.81 240 LEU A CA 1
ATOM 1902 C C . LEU A 1 240 ? 4.334 -13.207 -5.121 1.00 90.81 240 LEU A C 1
ATOM 1904 O O . LEU A 1 240 ? 5.381 -13.863 -5.152 1.00 90.81 240 LEU A O 1
ATOM 1908 N N . SER A 1 241 ? 4.225 -12.059 -4.447 1.00 88.88 241 SER A N 1
ATOM 1909 C CA . SER A 1 241 ? 5.298 -11.498 -3.619 1.00 88.88 241 SER A CA 1
ATOM 1910 C C . SER A 1 241 ? 5.803 -12.465 -2.541 1.00 88.88 241 SER A C 1
ATOM 1912 O O . SER A 1 241 ? 6.976 -12.395 -2.194 1.00 88.88 241 SER A O 1
ATOM 1914 N N . GLY A 1 242 ? 5.007 -13.445 -2.093 1.00 86.12 242 GLY A N 1
ATOM 1915 C CA . GLY A 1 242 ? 5.421 -14.501 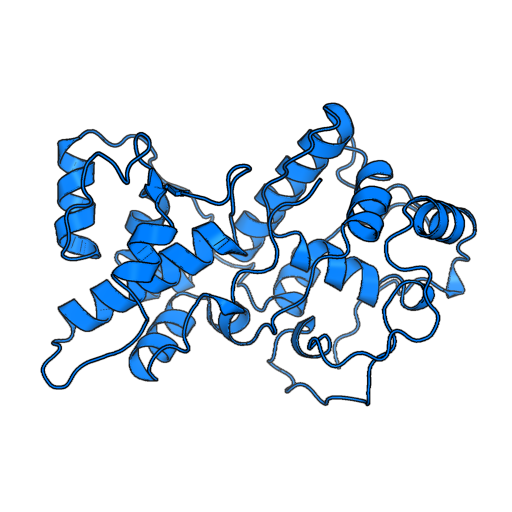-1.156 1.00 86.12 242 GLY A CA 1
ATOM 1916 C C . GLY A 1 242 ? 6.607 -15.360 -1.616 1.00 86.12 242 GLY A C 1
ATOM 1917 O O . GLY A 1 242 ? 7.273 -15.994 -0.793 1.00 86.12 242 GLY A O 1
ATOM 1918 N N . ARG A 1 243 ? 6.913 -15.377 -2.923 1.00 83.12 243 ARG A N 1
ATOM 1919 C CA . ARG A 1 243 ? 8.117 -16.033 -3.475 1.00 83.12 243 ARG A CA 1
ATOM 1920 C C . ARG A 1 243 ? 9.401 -15.254 -3.207 1.00 83.12 243 ARG A C 1
ATOM 1922 O O . ARG A 1 243 ? 10.481 -15.804 -3.422 1.00 83.12 243 ARG A O 1
ATOM 1929 N N . TRP A 1 244 ? 9.268 -13.998 -2.798 1.00 80.88 244 TRP A N 1
ATOM 1930 C CA . TRP A 1 244 ? 10.345 -13.035 -2.666 1.00 80.88 244 TRP A CA 1
ATOM 1931 C C . TRP A 1 244 ? 10.676 -12.718 -1.198 1.00 80.88 244 TRP A C 1
ATOM 1933 O O . TRP A 1 244 ? 10.978 -11.579 -0.865 1.00 80.88 244 TRP A O 1
ATOM 1943 N N . ASP A 1 245 ? 10.622 -13.720 -0.323 1.00 73.25 245 ASP A N 1
ATOM 1944 C CA . ASP A 1 245 ? 11.066 -13.580 1.069 1.00 73.25 245 ASP A CA 1
ATOM 1945 C C . ASP A 1 245 ? 12.572 -13.275 1.135 1.00 73.25 245 ASP A C 1
ATOM 1947 O O . ASP A 1 245 ? 13.332 -13.851 0.359 1.00 73.25 245 ASP A O 1
ATOM 1951 N N . ASP A 1 246 ? 12.999 -12.417 2.067 1.00 63.16 246 ASP A N 1
ATOM 1952 C CA . ASP A 1 246 ? 14.354 -11.834 2.205 1.00 63.16 246 ASP A CA 1
ATOM 1953 C C . ASP A 1 246 ? 15.512 -12.867 2.343 1.00 63.16 246 ASP A C 1
ATOM 1955 O O . ASP A 1 246 ? 16.683 -12.500 2.454 1.00 63.16 246 ASP A O 1
ATOM 1959 N N . GLU A 1 247 ? 15.221 -14.167 2.307 1.00 56.06 247 GLU A N 1
ATOM 1960 C CA . GLU A 1 247 ? 16.177 -15.275 2.271 1.00 56.06 247 GLU A CA 1
ATOM 1961 C C . GLU A 1 247 ? 16.766 -15.496 0.859 1.00 56.06 247 GLU A C 1
ATOM 1963 O O . GLU A 1 247 ? 16.742 -16.605 0.331 1.00 56.06 247 GLU A O 1
ATOM 1968 N N . PHE A 1 248 ? 17.323 -14.475 0.207 1.00 62.78 248 PHE A N 1
ATOM 1969 C CA . PHE A 1 248 ? 17.954 -14.619 -1.119 1.00 62.78 248 PHE A CA 1
ATOM 1970 C C . PHE A 1 248 ? 19.470 -14.822 -1.041 1.00 62.78 248 PHE A C 1
ATOM 1972 O O . PHE A 1 248 ? 20.135 -14.308 -0.144 1.00 62.78 248 PHE A O 1
ATOM 1979 N N . HIS A 1 249 ? 20.052 -15.537 -2.011 1.00 46.25 249 HIS A N 1
ATOM 1980 C CA . HIS A 1 249 ? 21.502 -15.512 -2.222 1.00 46.25 249 HIS A CA 1
ATOM 1981 C C . HIS A 1 249 ? 21.820 -14.309 -3.108 1.00 46.25 249 HIS A C 1
ATOM 1983 O O . HIS A 1 249 ? 21.436 -14.277 -4.276 1.00 46.25 249 HIS A O 1
ATOM 1989 N N . SER A 1 250 ? 22.581 -13.348 -2.585 1.00 53.28 250 SER A N 1
ATOM 1990 C CA . SER A 1 250 ? 23.128 -12.243 -3.381 1.00 53.28 250 SER A CA 1
ATOM 1991 C C . SER A 1 250 ? 24.649 -12.355 -3.544 1.00 53.28 250 SER A C 1
ATOM 1993 O O . SER A 1 250 ? 25.364 -11.453 -3.111 1.00 53.28 250 SER A O 1
ATOM 1995 N N . PRO A 1 251 ? 25.208 -13.443 -4.116 1.00 40.59 251 PRO A N 1
ATOM 1996 C CA . PRO A 1 251 ? 26.655 -13.541 -4.200 1.00 40.59 251 PRO A CA 1
ATOM 1997 C C . PRO A 1 251 ? 27.245 -12.674 -5.323 1.00 40.59 251 PRO A C 1
ATOM 1999 O O . PRO A 1 251 ? 28.407 -12.321 -5.201 1.00 40.59 251 PRO A O 1
ATOM 2002 N N . ASN A 1 252 ? 26.504 -12.320 -6.393 1.00 45.00 252 ASN A N 1
ATOM 2003 C CA . ASN A 1 252 ? 27.127 -11.785 -7.624 1.00 45.00 252 ASN A CA 1
ATOM 2004 C C . ASN A 1 252 ? 26.325 -10.753 -8.455 1.00 45.00 252 ASN A C 1
ATOM 2006 O O . ASN A 1 252 ? 26.744 -10.438 -9.568 1.00 45.00 252 ASN A O 1
ATOM 2010 N N . LEU A 1 253 ? 25.202 -10.202 -7.984 1.00 50.06 253 LEU A N 1
ATOM 2011 C CA . LEU A 1 253 ? 24.637 -9.011 -8.638 1.00 50.06 253 LEU A CA 1
ATOM 2012 C C . LEU A 1 253 ? 25.386 -7.785 -8.095 1.00 50.06 253 LEU A C 1
ATOM 2014 O O . LEU A 1 253 ? 25.529 -7.686 -6.875 1.00 50.06 253 LEU A O 1
ATOM 2018 N N . PRO A 1 254 ? 25.834 -6.829 -8.931 1.00 51.12 254 PRO A N 1
ATOM 2019 C CA . PRO A 1 254 ? 26.214 -5.493 -8.479 1.00 51.12 254 PRO A CA 1
ATOM 2020 C C . PRO A 1 254 ? 24.941 -4.756 -8.035 1.00 51.12 254 PRO A C 1
ATOM 2022 O O . PRO A 1 254 ? 24.505 -3.775 -8.644 1.00 51.12 254 PRO A O 1
ATOM 2025 N N . THR A 1 255 ? 24.276 -5.285 -7.007 1.00 56.03 255 THR A N 1
ATOM 2026 C CA . THR A 1 255 ? 23.131 -4.654 -6.372 1.00 56.03 255 THR A CA 1
ATOM 2027 C C . THR A 1 255 ? 23.579 -3.266 -5.928 1.00 56.03 255 THR A C 1
ATOM 2029 O O . THR A 1 255 ? 24.739 -3.044 -5.574 1.00 56.03 255 THR A O 1
ATOM 2032 N N . HIS A 1 256 ? 22.673 -2.293 -5.995 1.00 61.31 256 HIS A N 1
ATOM 2033 C CA . HIS A 1 256 ? 22.924 -0.899 -5.598 1.00 61.31 256 HIS A CA 1
ATOM 2034 C C . HIS A 1 256 ? 23.711 -0.013 -6.584 1.00 61.31 256 HIS A C 1
ATOM 2036 O O . HIS A 1 256 ? 23.901 1.170 -6.291 1.00 61.31 256 HIS A O 1
ATOM 2042 N N . VAL A 1 257 ? 24.089 -0.493 -7.778 1.00 78.31 257 VAL A N 1
ATOM 2043 C CA . VAL A 1 257 ? 24.657 0.371 -8.833 1.00 78.31 257 VAL A CA 1
ATOM 2044 C C . VAL A 1 257 ? 23.610 0.653 -9.908 1.00 78.31 257 VAL A C 1
ATOM 2046 O O . VAL A 1 257 ? 23.360 -0.169 -10.786 1.00 78.31 257 VAL A O 1
ATOM 2049 N N . VAL A 1 258 ? 23.034 1.861 -9.893 1.00 83.19 258 VAL A N 1
ATOM 2050 C CA . VAL A 1 258 ? 22.020 2.291 -10.884 1.00 83.19 258 VAL A CA 1
ATOM 2051 C C . VAL A 1 258 ? 22.522 2.089 -12.319 1.00 83.19 258 VAL A C 1
ATOM 2053 O O . VAL A 1 258 ? 21.771 1.652 -13.186 1.00 83.19 258 VAL A O 1
ATOM 2056 N N . GLY A 1 259 ? 23.812 2.345 -12.568 1.00 85.44 259 GLY A N 1
ATOM 2057 C CA . GLY A 1 259 ? 24.442 2.152 -13.877 1.00 85.44 259 GLY A CA 1
ATOM 2058 C C . GLY A 1 259 ? 24.356 0.718 -14.412 1.00 85.44 259 GLY A C 1
ATOM 2059 O O . GLY A 1 259 ? 24.152 0.542 -15.609 1.00 85.44 259 GLY A O 1
ATOM 2060 N N . HIS A 1 260 ? 24.435 -0.295 -13.543 1.00 86.94 260 HIS A N 1
ATOM 2061 C CA . HIS A 1 260 ? 24.314 -1.696 -13.950 1.00 86.94 260 HIS A CA 1
ATOM 2062 C C . HIS A 1 260 ? 22.891 -2.023 -14.416 1.00 86.94 260 HIS A C 1
ATOM 2064 O O . HIS A 1 260 ? 22.706 -2.615 -15.480 1.00 86.94 260 HIS A O 1
ATOM 2070 N N . TYR A 1 261 ? 21.880 -1.585 -13.658 1.00 90.62 261 TYR A N 1
ATOM 2071 C CA . TYR A 1 261 ? 20.480 -1.753 -14.050 1.00 90.62 261 TYR A CA 1
ATOM 2072 C C . TYR A 1 261 ? 20.153 -0.989 -15.328 1.00 90.62 261 TYR A C 1
ATOM 2074 O O . TYR A 1 261 ? 19.476 -1.534 -16.196 1.00 90.62 261 TYR A O 1
ATOM 2082 N N . ARG A 1 262 ? 20.680 0.235 -15.482 1.00 91.62 262 ARG A N 1
ATOM 2083 C CA . ARG A 1 262 ? 20.522 1.001 -16.722 1.00 91.62 262 ARG A CA 1
ATOM 2084 C C . ARG A 1 262 ? 21.067 0.226 -17.916 1.00 91.62 262 ARG A C 1
ATOM 2086 O O . ARG A 1 262 ? 20.306 -0.067 -18.827 1.00 91.62 262 ARG A O 1
ATOM 2093 N N . PHE A 1 263 ? 22.339 -0.167 -17.855 1.00 90.62 263 PHE A N 1
ATOM 2094 C CA . PHE A 1 263 ? 22.982 -0.916 -18.928 1.00 90.62 263 PHE A CA 1
ATOM 2095 C C . PHE A 1 263 ? 22.202 -2.185 -19.276 1.00 90.62 263 PHE A C 1
ATOM 2097 O O . PHE A 1 263 ? 21.894 -2.416 -20.437 1.00 90.62 263 PHE A O 1
ATOM 2104 N N . SER A 1 264 ? 21.827 -2.971 -18.267 1.00 90.44 264 SER A N 1
ATOM 2105 C CA . SER A 1 264 ? 21.129 -4.243 -18.459 1.00 90.44 264 SER A CA 1
ATOM 2106 C C . SER A 1 264 ? 19.749 -4.072 -19.109 1.00 90.44 264 SER A C 1
ATOM 2108 O O . SER A 1 264 ? 19.371 -4.866 -19.966 1.00 90.44 264 SER A O 1
ATOM 2110 N N . LEU A 1 265 ? 19.009 -3.018 -18.751 1.00 91.06 265 LEU A N 1
ATOM 2111 C CA . LEU A 1 265 ? 17.739 -2.673 -19.398 1.00 91.06 265 LEU A CA 1
ATOM 2112 C C . LEU A 1 265 ? 17.943 -2.140 -20.829 1.00 91.06 265 LEU A C 1
ATOM 2114 O O . LEU A 1 265 ? 17.108 -2.393 -21.695 1.00 91.06 265 LEU A O 1
ATOM 2118 N N . ASP A 1 266 ? 19.055 -1.449 -21.097 1.00 90.38 266 ASP A N 1
ATOM 2119 C CA . ASP A 1 266 ? 19.391 -0.919 -22.426 1.00 90.38 266 ASP A CA 1
ATOM 2120 C C . ASP A 1 266 ? 19.883 -2.014 -23.387 1.00 90.38 266 ASP A C 1
ATOM 2122 O O . ASP A 1 266 ? 19.704 -1.901 -24.599 1.00 90.38 266 ASP A O 1
ATOM 2126 N N . VAL A 1 267 ? 20.479 -3.100 -22.876 1.00 89.69 267 VAL A N 1
ATOM 2127 C CA . VAL A 1 267 ? 20.962 -4.227 -23.698 1.00 89.69 267 VAL A CA 1
ATOM 2128 C C . VAL A 1 267 ? 20.022 -5.435 -23.733 1.00 89.69 267 VAL A C 1
ATOM 2130 O O . VAL A 1 267 ? 20.311 -6.383 -24.461 1.00 89.69 267 VAL A O 1
ATOM 2133 N N . GLN A 1 268 ? 18.887 -5.374 -23.031 1.00 89.75 268 GLN A N 1
ATOM 2134 C CA . GLN A 1 268 ? 17.877 -6.434 -22.953 1.00 89.75 268 GLN A CA 1
ATOM 2135 C C . GLN A 1 268 ? 17.459 -6.979 -24.327 1.00 89.75 268 GLN A C 1
ATOM 2137 O O . GLN A 1 268 ? 17.250 -6.218 -25.280 1.00 89.75 268 GLN A O 1
ATOM 2142 N N . ARG A 1 269 ? 17.268 -8.301 -24.397 1.00 85.19 269 ARG A N 1
ATOM 2143 C CA . ARG A 1 269 ? 16.712 -9.009 -25.553 1.00 85.19 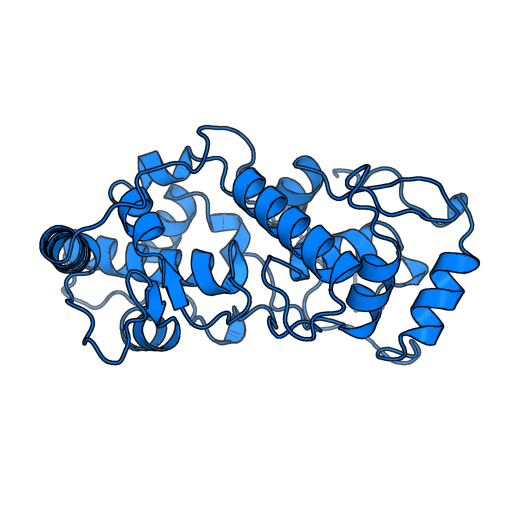269 ARG A CA 1
ATOM 2144 C C . ARG A 1 269 ? 15.233 -9.365 -25.330 1.00 85.19 269 ARG A C 1
ATOM 2146 O O . ARG A 1 269 ? 14.838 -9.615 -24.192 1.00 85.19 269 ARG A O 1
ATOM 2153 N N . PRO A 1 270 ? 14.393 -9.410 -26.382 1.00 81.81 270 PRO A N 1
ATOM 2154 C CA . PRO A 1 270 ? 12.966 -9.713 -26.232 1.00 81.81 270 PRO A CA 1
ATOM 2155 C C . PRO A 1 270 ? 12.660 -11.074 -25.583 1.00 81.81 270 PRO A C 1
ATOM 2157 O O . PRO A 1 270 ? 11.674 -11.187 -24.864 1.00 81.81 270 PRO A O 1
ATOM 2160 N N . ASP A 1 271 ? 13.502 -12.091 -25.796 1.00 83.31 271 ASP A N 1
ATOM 2161 C CA . ASP A 1 271 ? 13.357 -13.441 -25.228 1.00 83.31 271 ASP A CA 1
ATOM 2162 C C . ASP A 1 271 ? 13.646 -13.515 -23.719 1.00 83.31 271 ASP A C 1
ATOM 2164 O O . ASP A 1 271 ? 13.285 -14.490 -23.062 1.00 83.31 271 ASP A O 1
ATOM 2168 N N . GLU A 1 272 ? 14.254 -12.472 -23.153 1.00 83.62 272 GLU A N 1
ATOM 2169 C CA . GLU A 1 272 ? 14.547 -12.360 -21.720 1.00 83.62 272 GLU A CA 1
ATOM 2170 C C . GLU A 1 272 ? 13.390 -11.727 -20.929 1.00 83.62 272 GLU A C 1
ATOM 2172 O O . GLU A 1 272 ? 13.457 -11.642 -19.700 1.00 83.62 272 GLU A O 1
ATOM 2177 N N . VAL A 1 273 ? 12.340 -11.265 -21.622 1.00 81.94 273 VAL A N 1
ATOM 2178 C CA . VAL A 1 273 ? 11.197 -10.556 -21.035 1.00 81.94 273 VAL A CA 1
ATOM 2179 C C . VAL A 1 273 ? 9.993 -11.472 -20.929 1.00 81.94 273 VAL A C 1
ATOM 2181 O O . VAL A 1 273 ? 9.496 -12.007 -21.919 1.00 81.94 273 VAL A O 1
ATOM 2184 N N . ILE A 1 274 ? 9.459 -11.601 -19.719 1.00 80.25 274 ILE A N 1
ATOM 2185 C CA . ILE A 1 274 ? 8.239 -12.371 -19.490 1.00 80.25 274 ILE A CA 1
ATOM 2186 C C . ILE A 1 274 ? 7.026 -11.498 -19.832 1.00 80.25 274 ILE A C 1
ATOM 2188 O O . ILE A 1 274 ? 6.718 -10.557 -19.115 1.00 80.25 274 ILE A O 1
ATOM 2192 N N . VAL A 1 275 ? 6.316 -11.802 -20.925 1.00 66.56 275 VAL A N 1
ATOM 2193 C CA . VAL A 1 275 ? 5.192 -10.975 -21.422 1.00 66.56 275 VAL A CA 1
ATOM 2194 C C . VAL A 1 275 ? 3.915 -11.111 -20.581 1.00 66.56 275 VAL A C 1
ATOM 2196 O O . VAL A 1 275 ? 3.141 -10.159 -20.489 1.00 66.56 275 VAL A O 1
ATOM 2199 N N . TYR A 1 276 ? 3.729 -12.244 -19.906 1.00 58.56 276 TYR A N 1
ATOM 2200 C CA . TYR A 1 276 ? 2.623 -12.469 -18.977 1.00 58.56 276 TYR A CA 1
ATOM 2201 C C . TYR A 1 276 ? 3.162 -13.071 -17.690 1.00 58.56 276 TYR A C 1
ATOM 2203 O O . TYR A 1 276 ? 3.841 -14.099 -17.730 1.00 58.56 276 TYR A O 1
ATOM 2211 N N . VAL A 1 277 ? 2.826 -12.468 -16.551 1.00 56.44 277 VAL A N 1
ATOM 2212 C CA . VAL A 1 277 ? 3.009 -13.119 -15.255 1.00 56.44 277 VAL A CA 1
ATOM 2213 C C . VAL A 1 277 ? 1.996 -14.263 -15.206 1.00 56.44 277 VAL A C 1
ATOM 2215 O O . VAL A 1 277 ? 0.819 -14.074 -14.920 1.00 56.44 277 VAL A O 1
ATOM 2218 N N . THR A 1 278 ? 2.418 -15.454 -15.625 1.00 41.47 278 THR A N 1
ATOM 2219 C CA . THR A 1 278 ? 1.516 -16.601 -15.764 1.00 41.47 278 THR A CA 1
ATOM 2220 C C . THR A 1 278 ? 0.997 -17.058 -14.404 1.00 41.47 278 THR A C 1
ATOM 2222 O O . THR A 1 278 ? 1.792 -17.389 -13.517 1.00 41.47 278 THR A O 1
ATOM 2225 N N . PHE A 1 279 ? -0.329 -17.175 -14.288 1.00 44.25 279 PHE A N 1
ATOM 2226 C CA . PHE A 1 279 ? -0.976 -18.023 -13.288 1.00 44.25 279 PHE A 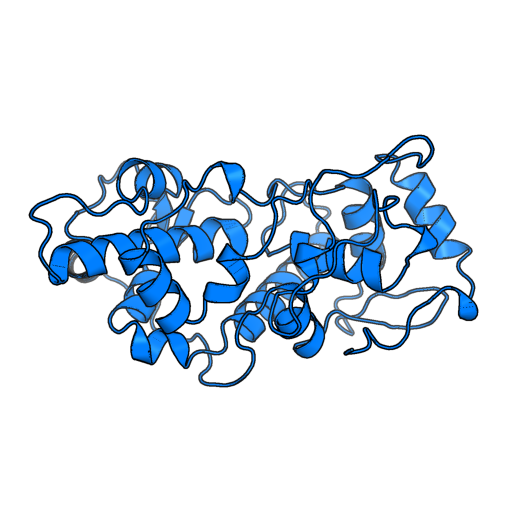CA 1
ATOM 2227 C C . PHE A 1 279 ? -0.459 -19.462 -13.418 1.00 44.25 279 PHE A C 1
ATOM 2229 O O . PHE A 1 279 ? -0.190 -19.935 -14.525 1.00 44.25 279 PHE A O 1
ATOM 2236 N N . ARG A 1 280 ? -0.321 -20.156 -12.287 1.00 39.34 280 ARG A N 1
ATOM 2237 C CA . ARG A 1 280 ? -0.210 -21.619 -12.267 1.00 39.34 280 ARG A CA 1
ATOM 2238 C C . ARG A 1 280 ? -1.544 -22.237 -11.871 1.00 39.34 280 ARG A C 1
ATOM 2240 O O . ARG A 1 280 ? -2.204 -21.710 -10.945 1.00 39.34 280 ARG A O 1
#

pLDDT: mean 86.66, std 13.66, range [39.34, 98.5]

Secondary structure (DSSP, 8-state):
-B----GGGGSPPPPHHHHHHHHHTT-HHHHHSPP----HHHHHHHHTTEETTTTEEEETTEEE---HHHHHHHH----SSB---------HHHHHHHHHHHTSS---GGGEETTEEEHHHHHHH--S---TT--HHHHHHHHHHHHHHHIIIIIS--TT-SEEEHHHHHHTSSHHHHTTB-HHHHHHHHHHHHHHHHHHH--S-B-S-HHHHHHHHHHH-GGGSPEESS-----TTS-GGGGG-S-EE-SS--TT-HHHHHHHHHH--GGGS-SS----

Sequence (280 aa):
MCRNDNNLRQLGRPSPRIVELIYQAGFGGILEMPFITLDRAFITALIERWRPETHTFHLRSGESTVTLQDVEIITGLPVDGRPVTGDSRFDKDKKKDICERLLGLDPPGEVMSGFKVSLKWLRDNFDGKVEEGDDEVTVLRKARGYILQLIGGIVLPDQSSSHVHLYFLSLLDDLQLAGTYSWGSACLATLYHYLDFGSTVGSKDLGGMFVLLQVWGWERFPFLAPARNGKRVIRRDSPLSGRWDDEFHSPNLPTHVVGHYRFSLDVQRPDEVIVYVTFR